Protein 2EJQ (pdb70)

B-factor: mean 57.29, std 14.71, range [32.33, 112.12]

Secondary structure (DSSP, 8-state):
-HHHHHHHHHHHHHHS-GGGGTT--EEEEESS--B-SSSTT-B--EEEE---S-BTTB--GGG--EEEEEHHHHHHH--TT--HHHHHHHHHHHHHHHHHHHHHTT-/-HHHHHHHHHHHHTTS-HHHHTT--EEEEESS--BPTTSSS-B--EEEE-----EEEEEHHHHHHH--TT--HHHHHHHHHHHHHHHHHHHHTT--HHHHHHHHHHHHHHHH---

Sequence (222 aa):
TYEAFVELVERLWEEVPEDFKRGLQGVHVFPEAKPEPGLEGVWRLGEYLDPGPPSAFGGFEDLGRHIALYYGSFLEVAGEGFDWEAEVWETMLHELRHHLESLAGRDTYEAFVELVERLWEEVPEDFKRGLQGVHVFPEAKPEPGLEGVWRLGEYLDPGGRHIALYYGSFLEVAGEGFDWEAEVWETMLHELRHHLESLAGRDDLVQEDLRRLDAFRRGGPS

Radius of gyration: 19.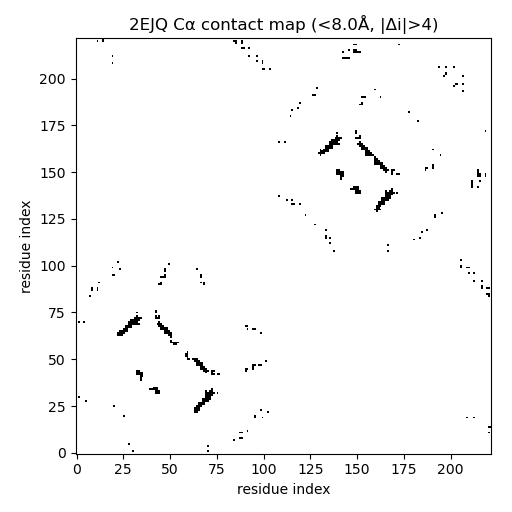08 Å; Cα contacts (8 Å, |Δi|>4): 289; chains: 2; bounding box: 39×47×49 Å

Solvent-accessible surface area: 12231 Å² total; per-residue (Å²): 118,58,121,57,7,40,123,24,2,102,122,0,29,135,60,2,29,131,77,1,20,115,42,17,132,16,32,78,30,77,70,107,36,62,65,50,94,61,129,134,72,79,76,66,34,7,32,29,58,71,21,30,112,102,52,103,201,36,53,82,78,157,121,9,11,29,0,0,0,24,24,9,0,0,88,103,66,30,50,190,73,41,80,84,63,45,61,0,8,74,14,0,0,71,12,0,59,60,0,7,49,26,15,29,68,138,144,115,64,117,56,5,37,89,18,0,95,114,15,15,130,136,4,64,119,124,115,6,113,53,5,133,13,22,78,22,61,71,95,34,63,81,2,79,69,35,173,75,17,69,16,10,8,10,24,56,94,82,110,7,145,34,0,0,0,18,23,10,0,0,89,102,44,28,50,191,75,33,78,83,99,52,46,0,91,54,4,0,76,21,4,14,74,8,12,70,56,30,106,84,63,54,87,86,132,24,9,62,25,10,14,43,4,27,9,20,39,33,40,26,30,133

Organism: Thermus thermophilus (strain ATCC 27634 / DSM 579 / HB8) (NCBI:txid300852)

Foldseek 3Di:
DLVVLVVLLVVLVVVDDPVLCVQAPEEAEEAAWAADPPDPPATQQKAKDDQDDADPVGGRCVVTIYIYGHNHNLVSPDDPPRDSNVVSNVSVVVRSVVVVVVVVVVD/DQVVLVVLLQVVVVVQPVVLQVQAAEEDEAQAWACQPPDPLWTQQWEAVDDCHNYIYGYNNNLVSQDDPPDDSNVVSNVSVVLRSVLVVVVVVPDDVVVSSVVSSVVRVVSSPDD

Nearest PDB structures (foldseek):
  2ejq-assembly1_A  TM=1.009E+00  e=6.200E-22  Thermus thermophilus
  2ejq-assembly2_B  TM=9.337E-01  e=2.522E-15  Thermus thermophilus
  3e11-assembly2_B  TM=5.962E-01  e=4.412E-05  Acidothermus cellulolyticus 11B
  2ejq-assembly2_B  TM=1.009E+00  e=2.131E-22  Thermus thermophilus
  2ejq-assembly1_A  TM=9.337E-01  e=3.081E-14  Thermus thermophilus

InterPro domains:
  IPR010428 Zincin-like metallopeptidase [PF06262] (25-118)
  IPR038555 Zincin-like metallopeptidase superfamily [G3DSA:3.30.2010.20] (1-130)

CATH classification: 3.30.2010.20

Structure (mmCIF, N/CA/C/O backbone):
data_2EJQ
#
_entry.id   2EJQ
#
_cell.length_a   46.509
_cell.length_b   63.281
_cell.length_c   98.047
_cell.angle_alpha   90.000
_cell.angle_beta   90.000
_cell.angle_gamma   90.000
#
_symmetry.space_group_name_H-M   'P 21 21 21'
#
loop_
_entity.id
_entity.type
_entity.pdbx_description
1 polymer 'Hypothetical protein TTHA0227'
2 non-polymer 'MAGNESIUM ION'
3 water water
#
loop_
_atom_site.group_PDB
_atom_site.id
_atom_site.type_symbol
_atom_site.label_atom_id
_atom_site.label_alt_id
_atom_site.label_comp_id
_atom_site.label_asym_id
_atom_site.label_entity_id
_atom_site.label_seq_id
_atom_site.pdbx_PDB_ins_code
_atom_site.Cartn_x
_atom_site.Cartn_y
_atom_site.Cartn_z
_atom_site.occupancy
_atom_site.B_iso_or_equiv
_atom_site.auth_seq_id
_atom_site.auth_comp_id
_atom_site.auth_asym_id
_atom_site.auth_atom_id
_atom_site.pdbx_PDB_model_num
ATOM 1 N N . THR A 1 2 ? 10.574 -22.519 -25.378 1.00 53.77 2 THR A N 1
ATOM 2 C CA . THR A 1 2 ? 11.163 -23.709 -24.697 1.00 53.73 2 THR A CA 1
ATOM 3 C C . THR A 1 2 ? 11.121 -23.448 -23.207 1.00 52.07 2 THR A C 1
ATOM 4 O O . THR A 1 2 ? 11.005 -22.301 -22.781 1.00 47.99 2 THR A O 1
ATOM 8 N N . TYR A 1 3 ? 11.223 -24.511 -22.420 1.00 46.57 3 TYR A N 1
ATOM 9 C CA . TYR A 1 3 ? 11.176 -24.390 -20.969 1.00 50.26 3 TYR A CA 1
ATOM 10 C C . TYR A 1 3 ? 12.352 -23.584 -20.427 1.00 53.46 3 TYR A C 1
ATOM 11 O O . TYR A 1 3 ? 12.207 -22.822 -19.462 1.00 47.36 3 TYR A O 1
ATOM 20 N N . GLU A 1 4 ? 13.511 -23.760 -21.061 1.00 52.66 4 GLU A N 1
ATOM 21 C CA . GLU A 1 4 ? 14.736 -23.073 -20.661 1.00 55.93 4 GLU A CA 1
ATOM 22 C C . GLU A 1 4 ? 14.543 -21.582 -20.829 1.00 54.92 4 GLU A C 1
ATOM 23 O O . GLU A 1 4 ? 14.901 -20.787 -19.961 1.00 54.63 4 GLU A O 1
ATOM 29 N N . ALA A 1 5 ? 13.970 -21.210 -21.965 1.00 51.96 5 ALA A N 1
ATOM 30 C CA . ALA A 1 5 ? 13.732 -19.809 -22.257 1.00 49.83 5 ALA A CA 1
ATOM 31 C C . ALA A 1 5 ? 12.702 -19.217 -21.297 1.00 48.14 5 ALA A C 1
ATOM 32 O O . ALA A 1 5 ? 12.786 -18.037 -20.943 1.00 46.72 5 ALA A O 1
ATOM 34 N N . PHE A 1 6 ? 11.735 -20.038 -20.890 1.00 42.62 6 PHE A N 1
ATOM 35 C CA . PHE A 1 6 ? 10.693 -19.607 -19.967 1.00 43.87 6 PHE A CA 1
ATOM 36 C C . PHE A 1 6 ? 11.322 -19.300 -18.605 1.00 44.02 6 PHE A C 1
ATOM 37 O O . PHE A 1 6 ? 11.049 -18.260 -18.010 1.00 40.51 6 PHE A O 1
ATOM 45 N N . VAL A 1 7 ? 12.163 -20.215 -18.126 1.00 43.55 7 VAL A N 1
ATOM 46 C CA . VAL A 1 7 ? 12.840 -20.054 -16.843 1.00 45.85 7 VAL A CA 1
ATOM 47 C C . VAL A 1 7 ? 13.642 -18.760 -16.844 1.00 51.34 7 VAL A C 1
ATOM 48 O O . VAL A 1 7 ? 13.601 -17.989 -15.886 1.00 50.66 7 VAL A O 1
ATOM 52 N N . GLU A 1 8 ? 14.356 -18.535 -17.941 1.00 50.44 8 GLU A N 1
ATOM 53 C CA . GLU A 1 8 ? 15.184 -17.352 -18.131 1.00 52.41 8 GLU A CA 1
ATOM 54 C C . GLU A 1 8 ? 14.353 -16.061 -18.134 1.00 53.24 8 GLU A C 1
ATOM 55 O O . GLU A 1 8 ? 14.800 -15.021 -17.661 1.00 47.13 8 GLU A O 1
ATOM 61 N N . LEU A 1 9 ? 13.146 -16.127 -18.685 1.00 48.41 9 LEU A N 1
ATOM 62 C CA . LEU A 1 9 ? 12.279 -14.957 -18.731 1.00 46.41 9 LEU A CA 1
ATOM 63 C C . LEU A 1 9 ? 11.788 -14.638 -17.321 1.00 47.80 9 LEU A C 1
ATOM 64 O O . LEU A 1 9 ? 11.743 -13.472 -16.913 1.00 43.12 9 LEU A O 1
ATOM 69 N N . VAL A 1 10 ? 11.420 -15.683 -16.586 1.00 41.71 10 VAL A N 1
ATOM 70 C CA . VAL A 1 10 ? 10.930 -15.538 -15.223 1.00 44.47 10 VAL A CA 1
ATOM 71 C C . VAL A 1 10 ? 11.973 -14.866 -14.327 1.00 46.46 10 VAL A C 1
ATOM 72 O O . VAL A 1 10 ? 11.663 -13.939 -13.583 1.00 45.40 10 VAL A O 1
ATOM 76 N N . GLU A 1 11 ? 13.210 -15.334 -14.412 1.00 43.89 11 GLU A N 1
ATOM 77 C CA . GLU A 1 11 ? 14.290 -14.787 -13.607 1.00 52.28 11 GLU A CA 1
ATOM 78 C C . GLU A 1 11 ? 14.601 -13.335 -13.975 1.00 51.90 11 GLU A C 1
ATOM 79 O O . GLU A 1 11 ? 14.909 -12.510 -13.102 1.00 53.70 11 GLU A O 1
ATOM 85 N N . ARG A 1 12 ? 14.531 -13.036 -15.273 1.00 48.98 12 ARG A N 1
ATOM 86 C CA . ARG A 1 12 ? 14.835 -11.701 -15.764 1.00 49.65 12 ARG A CA 1
ATOM 87 C C . ARG A 1 12 ? 13.771 -10.721 -15.248 1.00 53.02 12 ARG A C 1
ATOM 88 O O . ARG A 1 12 ? 14.103 -9.618 -14.808 1.00 50.02 12 ARG A O 1
ATOM 96 N N . LEU A 1 13 ? 12.503 -11.129 -15.285 1.00 48.61 13 LEU A N 1
ATOM 97 C CA . LEU A 1 13 ? 11.417 -10.288 -14.785 1.00 47.13 13 LEU A CA 1
ATOM 98 C C . LEU A 1 13 ? 11.464 -10.235 -13.251 1.00 48.47 13 LEU A C 1
ATOM 99 O O . LEU A 1 13 ? 11.247 -9.177 -12.649 1.00 47.93 13 LEU A O 1
ATOM 104 N N . TRP A 1 14 ? 11.771 -11.364 -12.621 1.00 41.23 14 TRP A N 1
ATOM 105 C CA . TRP A 1 14 ? 11.829 -11.412 -11.167 1.00 46.90 14 TRP A CA 1
ATOM 106 C C . TRP A 1 14 ? 12.861 -10.439 -10.614 1.00 51.91 14 TRP A C 1
ATOM 107 O O . TRP A 1 14 ? 12.629 -9.815 -9.572 1.00 47.38 14 TRP A O 1
ATOM 118 N N . GLU A 1 15 ? 13.993 -10.306 -11.306 1.00 50.50 15 GLU A N 1
ATOM 119 C CA . GLU A 1 15 ? 15.033 -9.384 -10.870 1.00 57.23 15 GLU A CA 1
ATOM 120 C C . GLU A 1 15 ? 14.612 -7.915 -10.967 1.00 55.80 15 GLU A C 1
ATOM 121 O O . GLU A 1 15 ? 15.180 -7.077 -10.278 1.00 62.57 15 GLU A O 1
ATOM 127 N N . GLU A 1 16 ? 13.632 -7.596 -11.811 1.00 54.91 16 GLU A N 1
ATOM 128 C CA . GLU A 1 16 ? 13.168 -6.209 -11.942 1.00 55.07 16 GLU A CA 1
ATOM 129 C C . GLU A 1 16 ? 12.381 -5.821 -10.705 1.00 50.62 16 GLU A C 1
ATOM 130 O O . GLU A 1 16 ? 12.253 -4.645 -10.380 1.00 49.44 16 GLU A O 1
ATOM 136 N N . VAL A 1 17 ? 11.844 -6.829 -10.029 1.00 49.58 17 VAL A N 1
ATOM 137 C CA . VAL A 1 17 ? 11.047 -6.624 -8.835 1.00 50.11 17 VAL A CA 1
ATOM 138 C C . VAL A 1 17 ? 11.874 -6.123 -7.646 1.00 55.11 17 VAL A C 1
ATOM 139 O O . VAL A 1 17 ? 12.835 -6.774 -7.228 1.00 51.04 17 VAL A O 1
ATOM 143 N N . PRO A 1 18 ? 11.510 -4.945 -7.096 1.00 56.22 18 PRO A N 1
ATOM 144 C CA . PRO A 1 18 ? 12.170 -4.309 -5.953 1.00 55.44 18 PRO A CA 1
ATOM 145 C C . PRO A 1 18 ? 12.455 -5.291 -4.828 1.00 54.51 18 PRO A C 1
ATOM 146 O O . PRO A 1 18 ? 11.562 -5.980 -4.347 1.00 55.61 18 PRO A O 1
ATOM 150 N N . GLU A 1 19 ? 13.710 -5.334 -4.404 1.00 56.85 19 GLU A N 1
ATOM 151 C CA . GLU A 1 19 ? 14.150 -6.234 -3.347 1.00 57.59 19 GLU A CA 1
ATOM 152 C C . GLU A 1 19 ? 13.294 -6.223 -2.065 1.00 56.02 19 GLU A C 1
ATOM 153 O O . GLU A 1 19 ? 12.977 -7.279 -1.520 1.00 52.38 19 GLU A O 1
ATOM 159 N N . ASP A 1 20 ? 12.899 -5.046 -1.588 1.00 57.28 20 ASP A N 1
ATOM 160 C CA . ASP A 1 20 ? 12.109 -4.982 -0.357 1.00 59.39 20 ASP A CA 1
ATOM 161 C C . ASP A 1 20 ? 10.751 -5.695 -0.404 1.00 57.81 20 ASP A C 1
ATOM 162 O O . ASP A 1 20 ? 10.197 -6.031 0.643 1.00 56.14 20 ASP A O 1
ATOM 167 N N . PHE A 1 21 ? 10.216 -5.927 -1.603 1.00 55.42 21 PHE A N 1
ATOM 168 C CA . PHE A 1 21 ? 8.939 -6.635 -1.748 1.00 50.52 21 PHE A CA 1
ATOM 169 C C . PHE A 1 21 ? 9.155 -8.126 -1.527 1.00 51.26 21 PHE A C 1
ATOM 170 O O . PHE A 1 21 ? 8.218 -8.855 -1.237 1.00 55.84 21 PHE A O 1
ATOM 178 N N . LYS A 1 22 ? 10.393 -8.580 -1.674 1.00 54.10 22 LYS A N 1
ATOM 179 C CA . LYS A 1 22 ? 10.704 -10.000 -1.535 1.00 53.63 22 LYS A CA 1
ATOM 180 C C . LYS A 1 22 ? 11.086 -10.438 -0.124 1.00 54.89 22 LYS A C 1
ATOM 181 O O . LYS A 1 22 ? 11.503 -11.592 0.080 1.00 52.81 22 LYS A O 1
ATOM 187 N N . ARG A 1 23 ? 10.930 -9.532 0.849 1.00 56.28 23 ARG A N 1
ATOM 188 C CA . ARG A 1 23 ? 11.297 -9.859 2.239 1.00 54.82 23 ARG A CA 1
ATOM 189 C C . ARG A 1 23 ? 10.427 -11.006 2.741 1.00 50.83 23 ARG A C 1
ATOM 190 O O . ARG A 1 23 ? 9.198 -10.989 2.625 1.00 53.37 23 ARG A O 1
ATOM 198 N N . GLY A 1 24 ? 11.079 -12.023 3.283 1.00 49.08 24 GLY A N 1
ATOM 199 C CA . GLY A 1 24 ? 10.337 -13.147 3.817 1.00 49.41 24 GLY A CA 1
ATOM 200 C C . GLY A 1 24 ? 10.058 -14.215 2.788 1.00 51.20 24 GLY A C 1
ATOM 201 O O . GLY A 1 24 ? 9.564 -15.293 3.124 1.00 46.75 24 GLY A O 1
ATOM 202 N N . LEU A 1 25 ? 10.372 -13.904 1.531 1.00 50.00 25 LEU A N 1
ATOM 203 C CA . LEU A 1 25 ? 10.159 -14.837 0.425 1.00 52.82 25 LEU A CA 1
ATOM 204 C C . LEU A 1 25 ? 11.495 -15.419 -0.054 1.00 54.78 25 LEU A C 1
ATOM 205 O O . LEU A 1 25 ? 12.441 -14.685 -0.373 1.00 55.39 25 LEU A O 1
ATOM 210 N N . GLN A 1 26 ? 11.569 -16.746 -0.073 1.00 53.43 26 GLN A N 1
ATOM 211 C CA . GLN A 1 26 ? 12.767 -17.445 -0.515 1.00 58.38 26 GLN A CA 1
ATOM 212 C C . GLN A 1 26 ? 12.979 -17.292 -2.024 1.00 59.06 26 GLN A C 1
ATOM 213 O O . GLN A 1 26 ? 14.101 -17.104 -2.485 1.00 60.32 26 GLN A O 1
ATOM 219 N N . GLY A 1 27 ? 11.903 -17.377 -2.796 1.00 57.41 27 GLY A N 1
ATOM 220 C CA . GLY A 1 27 ? 12.046 -17.231 -4.229 1.00 54.47 27 GLY A CA 1
ATOM 221 C C . GLY A 1 27 ? 10.951 -17.860 -5.064 1.00 53.34 27 GLY A C 1
ATOM 222 O O . GLY A 1 27 ? 9.961 -18.384 -4.548 1.00 55.90 27 GLY A O 1
ATOM 223 N N . VAL A 1 28 ? 11.165 -17.802 -6.375 1.00 45.75 28 VAL A N 1
ATOM 224 C CA . VAL A 1 28 ? 10.242 -18.325 -7.361 1.00 43.59 28 VAL A CA 1
ATOM 225 C C . VAL A 1 28 ? 10.683 -19.706 -7.871 1.00 44.49 28 VAL A C 1
ATOM 226 O O . VAL A 1 28 ? 11.839 -19.900 -8.258 1.00 41.86 28 VAL A O 1
ATOM 230 N N . HIS A 1 29 ? 9.760 -20.663 -7.853 1.00 41.77 29 HIS A N 1
ATOM 231 C CA . HIS A 1 29 ? 10.023 -22.014 -8.351 1.00 38.35 29 HIS A CA 1
ATOM 232 C C . HIS A 1 29 ? 9.317 -22.195 -9.703 1.00 40.88 29 HIS A C 1
ATOM 233 O O . HIS A 1 29 ? 8.151 -21.836 -9.852 1.00 42.50 29 HIS A O 1
ATOM 240 N N . VAL A 1 30 ? 10.008 -22.748 -10.689 1.00 39.91 30 VAL A N 1
ATOM 241 C CA . VAL A 1 30 ? 9.375 -22.966 -11.983 1.00 43.28 30 VAL A CA 1
ATOM 242 C C . VAL A 1 30 ? 9.298 -24.456 -12.276 1.00 46.03 30 VAL A C 1
ATOM 243 O O . VAL A 1 30 ? 10.305 -25.158 -12.228 1.00 48.60 30 VAL A O 1
ATOM 247 N N . PHE A 1 31 ? 8.097 -24.936 -12.566 1.00 46.50 31 PHE A N 1
ATOM 248 C CA . PHE A 1 31 ? 7.899 -26.346 -12.858 1.00 48.47 31 PHE A CA 1
ATOM 249 C C . PHE A 1 31 ? 7.435 -26.522 -14.293 1.00 55.18 31 PHE A C 1
ATOM 250 O O . PHE A 1 31 ? 6.710 -25.674 -14.830 1.00 55.01 31 PHE A O 1
ATOM 258 N N . PRO A 1 32 ? 7.851 -27.626 -14.938 1.00 52.76 32 PRO A N 1
ATOM 259 C CA . PRO A 1 32 ? 7.483 -27.922 -16.327 1.00 50.50 32 PRO A CA 1
ATOM 260 C C . PRO A 1 32 ? 6.034 -28.372 -16.473 1.00 49.85 32 PRO A C 1
ATOM 261 O O . PRO A 1 32 ? 5.419 -28.203 -17.529 1.00 51.53 32 PRO A O 1
ATOM 265 N N . GLU A 1 33 ? 5.489 -28.954 -15.413 1.00 47.20 33 GLU A N 1
ATOM 266 C CA . GLU A 1 33 ? 4.133 -29.473 -15.476 1.00 49.24 33 GLU A CA 1
ATOM 267 C C . GLU A 1 33 ? 3.038 -28.416 -15.478 1.00 51.16 33 GLU A C 1
ATOM 268 O O . GLU A 1 33 ? 3.262 -27.253 -15.117 1.00 42.59 33 GLU A O 1
ATOM 274 N N . ALA A 1 34 ? 1.848 -28.845 -15.899 1.00 46.66 34 ALA A N 1
ATOM 275 C CA . ALA A 1 34 ? 0.669 -27.989 -15.942 1.00 47.47 34 ALA A CA 1
ATOM 276 C C . ALA A 1 34 ? -0.129 -28.287 -14.684 1.00 50.99 34 ALA A C 1
ATOM 277 O O . ALA A 1 34 ? 0.054 -29.332 -14.067 1.00 46.27 34 ALA A O 1
ATOM 279 N N . LYS A 1 35 ? -1.012 -27.379 -14.295 1.00 47.54 35 LYS A N 1
ATOM 280 C CA . LYS A 1 35 ? -1.819 -27.630 -13.124 1.00 50.38 35 LYS A CA 1
ATOM 281 C C . LYS A 1 35 ? -3.232 -27.140 -13.341 1.00 55.18 35 LYS A C 1
ATOM 282 O O . LYS A 1 35 ? -3.495 -25.933 -13.355 1.00 54.31 35 LYS A O 1
ATOM 288 N N . PRO A 1 36 ? -4.167 -28.079 -13.542 1.00 60.86 36 PRO A N 1
ATOM 289 C CA . PRO A 1 36 ? -5.566 -27.679 -13.752 1.00 66.00 36 PRO A CA 1
ATOM 290 C C . PRO A 1 36 ? -6.103 -27.063 -12.468 1.00 70.24 36 PRO A C 1
ATOM 291 O O . PRO A 1 36 ? -5.564 -27.315 -11.394 1.00 72.34 36 PRO A O 1
ATOM 295 N N . GLU A 1 37 ? -7.132 -26.231 -12.565 1.00 76.02 37 GLU A N 1
ATOM 296 C CA . GLU A 1 37 ? -7.720 -25.672 -11.350 1.00 85.12 37 GLU A CA 1
ATOM 297 C C . GLU A 1 37 ? -8.694 -26.780 -10.973 1.00 91.49 37 GLU A C 1
ATOM 298 O O . GLU A 1 37 ? -9.628 -27.053 -11.723 1.00 92.43 37 GLU A O 1
ATOM 304 N N . PRO A 1 38 ? -8.484 -27.453 -9.818 1.00 98.13 38 PRO A N 1
ATOM 305 C CA . PRO A 1 38 ? -9.383 -28.543 -9.405 1.00 100.51 38 PRO A CA 1
ATOM 306 C C . PRO A 1 38 ? -10.906 -28.346 -9.488 1.00 101.98 38 PRO A C 1
ATOM 307 O O . PRO A 1 38 ? -11.428 -27.291 -9.129 1.00 101.40 38 PRO A O 1
ATOM 311 N N . GLY A 1 39 ? -11.600 -29.384 -9.964 1.00 102.54 39 GLY A N 1
ATOM 312 C CA . GLY A 1 39 ? -13.050 -29.338 -10.094 1.00 101.44 39 GLY A CA 1
ATOM 313 C C . GLY A 1 39 ? -13.620 -28.513 -11.249 1.00 100.89 39 GLY A C 1
ATOM 314 O O . GLY A 1 39 ? -14.513 -28.986 -11.953 1.00 101.73 39 GLY A O 1
ATOM 315 N N . LEU A 1 40 ? -13.116 -27.291 -11.440 1.00 99.81 40 LEU A N 1
ATOM 316 C CA . LEU A 1 40 ? -13.575 -26.350 -12.470 1.00 96.38 40 LEU A CA 1
ATOM 317 C C . LEU A 1 40 ? -12.783 -26.346 -13.808 1.00 95.37 40 LEU A C 1
ATOM 318 O O . LEU A 1 40 ? -12.216 -25.321 -14.197 1.00 95.96 40 LEU A O 1
ATOM 323 N N . GLU A 1 41 ? -12.844 -27.454 -14.553 1.00 92.57 41 GLU A N 1
ATOM 324 C CA . GLU A 1 41 ? -12.151 -27.633 -15.844 1.00 90.45 41 GLU A CA 1
ATOM 325 C C . GLU 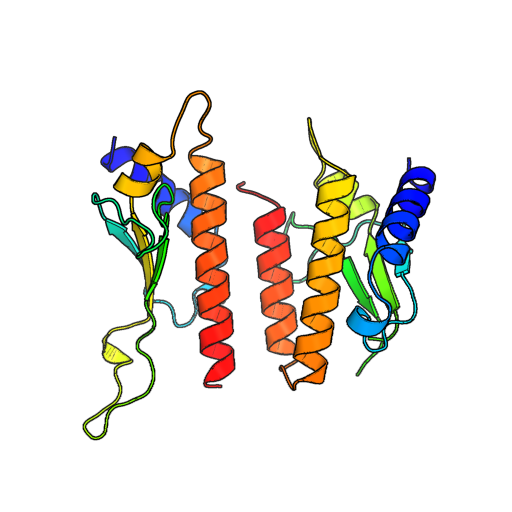A 1 41 ? -12.259 -26.725 -17.065 1.00 87.60 41 GLU A C 1
ATOM 326 O O . GLU A 1 41 ? -13.338 -26.233 -17.423 1.00 86.75 41 GLU A O 1
ATOM 332 N N . GLY A 1 42 ? -11.103 -26.604 -17.727 1.00 85.77 42 GLY A N 1
ATOM 333 C CA . GLY A 1 42 ? -10.943 -25.767 -18.903 1.00 80.61 42 GLY A CA 1
ATOM 334 C C . GLY A 1 42 ? -10.084 -24.595 -18.456 1.00 75.71 42 GLY A C 1
ATOM 335 O O . GLY A 1 42 ? -9.653 -23.755 -19.254 1.00 77.33 42 GLY A O 1
ATOM 336 N N . VAL A 1 43 ? -9.841 -24.552 -17.148 1.00 69.81 43 VAL A N 1
ATOM 337 C CA . VAL A 1 43 ? -9.058 -23.491 -16.522 1.00 66.24 43 VAL A CA 1
ATOM 338 C C . VAL A 1 43 ? -7.767 -24.026 -15.921 1.00 62.49 43 VAL A C 1
ATOM 339 O O . VAL A 1 43 ? -7.764 -25.023 -15.197 1.00 60.68 43 VAL A O 1
ATOM 343 N N . TRP A 1 44 ? -6.669 -23.351 -16.230 1.00 57.63 44 TRP A N 1
ATOM 344 C CA . TRP A 1 44 ? -5.367 -23.757 -15.733 1.00 55.91 44 TRP A CA 1
ATOM 345 C C . TRP A 1 44 ? -4.783 -22.727 -14.792 1.00 54.38 44 TRP A C 1
ATOM 346 O O . TRP A 1 44 ? -4.946 -21.527 -14.996 1.00 55.27 44 TRP A O 1
ATOM 357 N N . ARG A 1 45 ? -4.106 -23.207 -13.755 1.00 52.08 45 ARG A N 1
ATOM 358 C CA . ARG A 1 45 ? -3.462 -22.332 -12.790 1.00 49.29 45 ARG A CA 1
ATOM 359 C C . ARG A 1 45 ? -2.051 -22.020 -13.296 1.00 45.82 45 ARG A C 1
ATOM 360 O O . ARG A 1 45 ? -1.221 -22.920 -13.392 1.00 42.99 45 ARG A O 1
ATOM 368 N N . LEU A 1 46 ? -1.786 -20.757 -13.630 1.00 42.61 46 LEU A N 1
ATOM 369 C CA . LEU A 1 46 ? -0.456 -20.360 -14.110 1.00 47.42 46 LEU A CA 1
ATOM 370 C C . LEU A 1 46 ? 0.599 -20.320 -12.989 1.00 43.34 46 LEU A C 1
ATOM 371 O O . LEU A 1 46 ? 1.788 -20.527 -13.231 1.00 41.81 46 LEU A O 1
ATOM 376 N N . GLY A 1 47 ? 0.155 -20.041 -11.769 1.00 41.96 47 GLY A N 1
ATOM 377 C CA . GLY A 1 47 ? 1.065 -19.989 -10.638 1.00 46.04 47 GLY A CA 1
ATOM 378 C C . GLY A 1 47 ? 0.333 -19.961 -9.305 1.00 45.29 47 GLY A C 1
ATOM 379 O O . GLY A 1 47 ? -0.896 -19.963 -9.257 1.00 46.14 47 GLY A O 1
ATOM 380 N N . GLU A 1 48 ? 1.085 -19.957 -8.212 1.00 42.98 48 GLU A N 1
ATOM 381 C CA . GLU A 1 48 ? 0.476 -19.898 -6.896 1.00 47.33 48 GLU A CA 1
ATOM 382 C C . GLU A 1 48 ? 1.502 -19.597 -5.821 1.00 46.01 48 GLU A C 1
ATOM 383 O O . GLU A 1 48 ? 2.712 -19.721 -6.028 1.00 47.87 48 GLU A O 1
ATOM 389 N N . TYR A 1 49 ? 1.001 -19.185 -4.667 1.00 46.02 49 TYR A N 1
ATOM 390 C CA . TYR A 1 49 ? 1.850 -18.866 -3.541 1.00 44.43 49 TYR A CA 1
ATOM 391 C C . TYR A 1 49 ? 1.879 -20.084 -2.633 1.00 45.11 49 TYR A C 1
ATOM 392 O O . TYR A 1 49 ? 0.836 -20.645 -2.298 1.00 46.25 49 TYR A O 1
ATOM 401 N N . LEU A 1 50 ? 3.076 -20.508 -2.248 1.00 47.52 50 LEU A N 1
ATOM 402 C CA . LEU A 1 50 ? 3.217 -21.663 -1.369 1.00 47.99 50 LEU A CA 1
ATOM 403 C C . LEU A 1 50 ? 3.377 -21.137 0.069 1.00 46.92 50 LEU A C 1
ATOM 404 O O . LEU A 1 50 ? 4.430 -20.623 0.459 1.00 41.73 50 LEU A O 1
ATOM 409 N N . ASP A 1 51 ? 2.308 -21.257 0.846 1.00 49.78 51 ASP A N 1
ATOM 410 C CA . ASP A 1 51 ? 2.291 -20.747 2.212 1.00 50.94 51 ASP A CA 1
ATOM 411 C C . ASP A 1 51 ? 2.486 -21.828 3.279 1.00 50.51 51 ASP A C 1
ATOM 412 O O . ASP A 1 51 ? 1.690 -22.768 3.376 1.00 49.71 51 ASP A O 1
ATOM 417 N N . PRO A 1 52 ? 3.547 -21.699 4.100 1.00 47.57 52 PRO A N 1
ATOM 418 C CA . PRO A 1 52 ? 3.836 -22.666 5.165 1.00 52.10 52 PRO A CA 1
ATOM 419 C C . PRO A 1 52 ? 2.573 -22.923 5.995 1.00 54.01 52 PRO A C 1
ATOM 420 O O . PRO A 1 52 ? 2.277 -24.056 6.370 1.00 54.15 52 PRO A O 1
ATOM 424 N N . GLY A 1 53 ? 1.829 -21.859 6.275 1.00 52.35 53 GLY A N 1
ATOM 425 C CA . GLY A 1 53 ? 0.605 -22.004 7.034 1.00 55.97 53 GLY A CA 1
ATOM 426 C C . GLY A 1 53 ? 0.776 -21.980 8.540 1.00 61.76 53 GLY A C 1
ATOM 427 O O . GLY A 1 53 ? 1.863 -21.695 9.049 1.00 58.73 53 GLY A O 1
ATOM 428 N N . PRO A 1 54 ? -0.296 -22.280 9.285 1.00 62.74 54 PRO A N 1
ATOM 429 C CA . PRO A 1 54 ? -0.244 -22.285 10.749 1.00 65.12 54 PRO A CA 1
ATOM 430 C C . PRO A 1 54 ? 0.636 -23.416 11.292 1.00 64.76 54 PRO A C 1
ATOM 431 O O . PRO A 1 54 ? 0.790 -24.462 10.655 1.00 66.43 54 PRO A O 1
ATOM 435 N N . PRO A 1 55 ? 1.236 -23.210 12.477 1.00 65.46 55 PRO A N 1
ATOM 436 C CA . PRO A 1 55 ? 2.108 -24.220 13.091 1.00 68.52 55 PRO A CA 1
ATOM 437 C C . PRO A 1 55 ? 1.337 -25.469 13.481 1.00 69.64 55 PRO A C 1
ATOM 438 O O . PRO A 1 55 ? 0.121 -25.426 13.622 1.00 71.19 55 PRO A O 1
ATOM 442 N N . SER A 1 56 ? 2.034 -26.588 13.644 1.00 70.98 56 SER A N 1
ATOM 443 C CA . SER A 1 56 ? 1.362 -27.808 14.072 1.00 67.47 56 SER A CA 1
ATOM 444 C C . SER A 1 56 ? 1.623 -27.851 15.581 1.00 68.15 56 SER A C 1
ATOM 445 O O . SER A 1 56 ? 2.227 -26.914 16.125 1.00 64.66 56 SER A O 1
ATOM 448 N N . ALA A 1 57 ? 1.160 -28.907 16.255 1.00 70.91 57 ALA A N 1
ATOM 449 C CA . ALA A 1 57 ? 1.383 -29.058 17.699 1.00 72.69 57 ALA A CA 1
ATOM 450 C C . ALA A 1 57 ? 2.858 -29.336 17.947 1.00 75.47 57 ALA A C 1
ATOM 451 O O . ALA A 1 57 ? 3.397 -29.012 19.005 1.00 74.21 57 ALA A O 1
ATOM 453 N N . PHE A 1 58 ? 3.489 -29.937 16.941 1.00 72.26 58 PHE A N 1
ATOM 454 C CA . PHE A 1 58 ? 4.888 -30.325 17.008 1.00 69.03 58 PHE A CA 1
ATOM 455 C C . PHE A 1 58 ? 5.875 -29.331 16.394 1.00 65.97 58 PHE A C 1
ATOM 456 O O . PHE A 1 58 ? 7.076 -29.587 16.360 1.00 68.46 58 PHE A O 1
ATOM 464 N N . GLY A 1 59 ? 5.373 -28.199 15.911 1.00 61.48 59 GLY A N 1
ATOM 465 C CA . GLY A 1 59 ? 6.261 -27.208 15.329 1.00 59.75 59 GLY A CA 1
ATOM 466 C C . GLY A 1 59 ? 5.684 -26.460 14.142 1.00 59.29 59 GLY A C 1
ATOM 467 O O . GLY A 1 59 ? 4.745 -26.932 13.503 1.00 56.60 59 GLY A O 1
ATOM 468 N N . GLY A 1 60 ? 6.249 -25.288 13.856 1.00 60.15 60 GLY A N 1
ATOM 469 C CA . GLY A 1 60 ? 5.791 -24.485 12.731 1.00 61.90 60 GLY A CA 1
ATOM 470 C C . GLY A 1 60 ? 6.474 -24.934 11.451 1.00 60.63 60 GLY A C 1
ATOM 471 O O . GLY A 1 60 ? 7.409 -25.735 11.509 1.00 59.36 60 GLY A O 1
ATOM 472 N N . PHE A 1 61 ? 6.032 -24.418 10.304 1.00 55.98 61 PHE A N 1
ATOM 473 C CA . PHE A 1 61 ? 6.610 -24.809 9.021 1.00 51.68 61 PHE A CA 1
ATOM 474 C C . PHE A 1 61 ? 7.405 -23.722 8.314 1.00 52.48 61 PHE A C 1
ATOM 475 O O . PHE A 1 61 ? 7.689 -23.848 7.123 1.00 53.28 61 PHE A O 1
ATOM 483 N N . GLU A 1 62 ? 7.774 -22.659 9.016 1.00 54.74 62 GLU A N 1
ATOM 484 C CA . GLU A 1 62 ? 8.515 -21.589 8.352 1.00 56.17 62 GLU A CA 1
ATOM 485 C C . GLU A 1 62 ? 9.843 -22.030 7.728 1.00 57.22 62 GLU A C 1
ATOM 486 O O . GLU A 1 62 ? 10.311 -21.410 6.779 1.00 62.21 62 GLU A O 1
ATOM 492 N N . ASP A 1 63 ? 10.440 -23.096 8.255 1.00 54.87 63 ASP A N 1
ATOM 493 C CA . ASP A 1 63 ? 11.703 -23.612 7.729 1.00 59.47 63 ASP A CA 1
ATOM 494 C C . ASP A 1 63 ? 11.539 -24.077 6.273 1.00 56.01 63 ASP A C 1
ATOM 495 O O . ASP A 1 63 ? 12.529 -24.241 5.542 1.00 54.83 63 ASP A O 1
ATOM 500 N N . LEU A 1 64 ? 10.289 -24.293 5.860 1.00 49.75 64 LEU A N 1
ATOM 501 C CA . LEU A 1 64 ? 9.985 -24.695 4.482 1.00 50.86 64 LEU A CA 1
ATOM 502 C C . LEU A 1 64 ? 10.143 -23.482 3.574 1.00 48.00 64 LEU A C 1
ATOM 503 O O . LEU A 1 64 ? 10.408 -23.618 2.381 1.00 50.57 64 LEU A O 1
ATOM 508 N N . GLY A 1 65 ? 9.988 -22.296 4.154 1.00 46.24 65 GLY A N 1
ATOM 509 C CA . GLY A 1 65 ? 10.119 -21.074 3.385 1.00 52.64 65 GLY A CA 1
ATOM 510 C C . GLY A 1 65 ? 8.841 -20.725 2.650 1.00 55.12 65 GLY A C 1
ATOM 511 O O . GLY A 1 65 ? 7.878 -21.492 2.644 1.00 50.85 65 GLY A O 1
ATOM 512 N N . ARG A 1 66 ? 8.831 -19.546 2.041 1.00 54.72 66 ARG A N 1
ATOM 513 C CA . ARG A 1 66 ? 7.682 -19.085 1.283 1.00 51.48 66 ARG A CA 1
ATOM 514 C C . ARG A 1 66 ? 8.113 -18.981 -0.168 1.00 51.37 66 ARG A C 1
ATOM 515 O O . ARG A 1 66 ? 9.176 -18.431 -0.481 1.00 50.14 66 ARG A O 1
ATOM 523 N N . HIS A 1 67 ? 7.285 -19.521 -1.053 1.00 52.64 67 HIS A N 1
ATOM 524 C CA . HIS A 1 67 ? 7.608 -19.548 -2.470 1.00 52.42 67 HIS A CA 1
ATOM 525 C C . HIS A 1 67 ? 6.458 -19.196 -3.392 1.00 49.14 67 HIS A C 1
ATOM 526 O O . HIS A 1 67 ? 5.286 -19.339 -3.044 1.00 48.78 67 HIS A O 1
ATOM 533 N N . ILE A 1 68 ? 6.829 -18.749 -4.586 1.00 48.29 68 ILE A N 1
ATOM 534 C CA . ILE A 1 68 ? 5.875 -18.480 -5.644 1.00 47.26 68 ILE A CA 1
ATOM 535 C C . ILE A 1 68 ? 6.191 -19.618 -6.636 1.00 42.10 68 ILE A C 1
ATOM 536 O O . ILE A 1 68 ? 7.356 -19.852 -6.966 1.00 44.61 68 ILE A O 1
ATOM 541 N N . ALA A 1 69 ? 5.182 -20.354 -7.074 1.00 40.51 69 ALA A N 1
ATOM 542 C CA . ALA A 1 69 ? 5.415 -21.421 -8.038 1.00 33.18 69 ALA A CA 1
ATOM 543 C C . ALA A 1 69 ? 4.784 -21.033 -9.368 1.00 41.06 69 ALA A C 1
ATOM 544 O O . ALA A 1 69 ? 3.702 -20.448 -9.394 1.00 39.99 69 ALA A O 1
ATOM 546 N N . LEU A 1 70 ? 5.476 -21.342 -10.463 1.00 40.16 70 LEU A N 1
ATOM 547 C CA . LEU A 1 70 ? 4.967 -21.074 -11.801 1.00 41.86 70 LEU A CA 1
ATOM 548 C C . LEU A 1 70 ? 4.875 -22.425 -12.516 1.00 44.86 70 LEU A C 1
ATOM 549 O O . LEU A 1 70 ? 5.758 -23.274 -12.371 1.00 43.83 70 LEU A O 1
ATOM 554 N N . TYR A 1 71 ? 3.798 -22.633 -13.269 1.00 39.26 71 TYR A N 1
ATOM 555 C CA . TYR A 1 71 ? 3.603 -23.888 -13.980 1.00 40.96 71 TYR A CA 1
ATOM 556 C C . TYR A 1 71 ? 3.710 -23.646 -15.483 1.00 41.27 71 TYR A C 1
ATOM 557 O O . TYR A 1 71 ? 2.773 -23.154 -16.108 1.00 39.06 71 TYR A O 1
ATOM 566 N N . TYR A 1 72 ? 4.860 -23.991 -16.054 1.00 39.59 72 TYR A N 1
ATOM 567 C CA . TYR A 1 72 ? 5.082 -23.807 -17.480 1.00 43.58 72 TYR A CA 1
ATOM 568 C C . TYR A 1 72 ? 4.030 -24.523 -18.325 1.00 42.17 72 TYR A C 1
ATOM 569 O O . TYR A 1 72 ? 3.562 -23.983 -19.325 1.00 36.61 72 TYR A O 1
ATOM 578 N N . GLY A 1 73 ? 3.645 -25.726 -17.914 1.00 41.75 73 GLY A N 1
ATOM 579 C CA . GLY A 1 73 ? 2.644 -26.469 -18.663 1.00 43.30 73 GLY A CA 1
ATOM 580 C C . GLY A 1 73 ? 1.299 -25.764 -18.740 1.00 47.30 73 GLY A C 1
ATOM 581 O O . GLY A 1 73 ? 0.589 -25.868 -19.744 1.00 45.39 73 GLY A O 1
ATOM 582 N N . SER A 1 74 ? 0.927 -25.056 -17.674 1.00 45.84 74 SER A N 1
ATOM 583 C CA . SER A 1 74 ? -0.338 -24.335 -17.668 1.00 45.19 74 SER A CA 1
ATOM 584 C C . SER A 1 74 ? -0.294 -23.196 -18.676 1.00 43.77 74 SER A C 1
ATOM 585 O O . SER A 1 74 ? -1.292 -22.919 -19.331 1.00 41.59 74 SER A O 1
ATOM 588 N N . PHE A 1 75 ? 0.860 -22.535 -18.787 1.00 41.87 75 PHE A N 1
ATOM 589 C CA . PHE A 1 75 ? 1.038 -21.440 -19.740 1.00 43.47 75 PHE A CA 1
ATOM 590 C C . PHE A 1 75 ? 0.868 -21.955 -21.177 1.00 44.36 75 PHE A C 1
ATOM 591 O O . PHE A 1 75 ? 0.237 -21.304 -22.013 1.00 39.20 75 PHE A O 1
ATOM 599 N N . LEU A 1 76 ? 1.458 -23.115 -21.460 1.00 44.58 76 LEU A N 1
ATOM 600 C CA . LEU A 1 76 ? 1.373 -23.718 -22.783 1.00 41.29 76 LEU A CA 1
ATOM 601 C C . LEU A 1 76 ? -0.071 -24.036 -23.133 1.00 45.34 76 LEU A C 1
ATOM 602 O O . LEU A 1 76 ? -0.531 -23.716 -24.227 1.00 46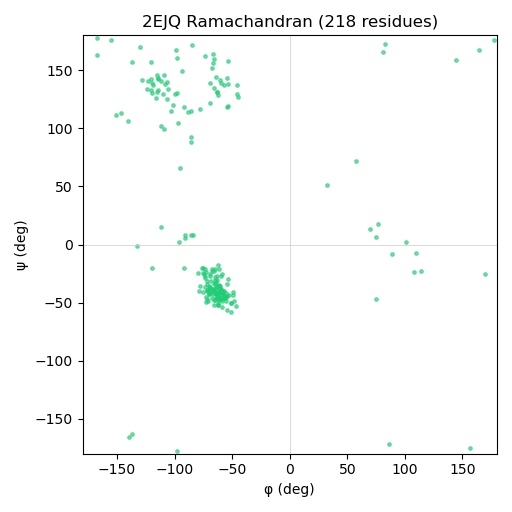.53 76 LEU A O 1
ATOM 607 N N . GLU A 1 77 ? -0.786 -24.651 -22.195 1.00 40.84 77 GLU A N 1
ATOM 608 C CA . GLU A 1 77 ? -2.180 -25.005 -22.422 1.00 45.82 77 GLU A CA 1
ATOM 609 C C . GLU A 1 77 ? -3.015 -23.788 -22.814 1.00 45.68 77 GLU A C 1
ATOM 610 O O . GLU A 1 77 ? -3.803 -23.847 -23.754 1.00 46.40 77 GLU A O 1
ATOM 616 N N . VAL A 1 78 ? -2.837 -22.685 -22.094 1.00 46.02 78 VAL A N 1
ATOM 617 C CA . VAL A 1 78 ? -3.595 -21.473 -22.367 1.00 42.62 78 VAL A CA 1
ATOM 618 C C . VAL A 1 78 ? -3.059 -20.659 -23.532 1.00 45.27 78 VAL A C 1
ATOM 619 O O . VAL A 1 78 ? -3.800 -19.901 -24.154 1.00 52.27 78 VAL A O 1
ATOM 623 N N . ALA A 1 79 ? -1.778 -20.816 -23.837 1.00 41.35 79 ALA A N 1
ATOM 624 C CA . ALA A 1 79 ? -1.171 -20.035 -24.904 1.00 45.89 79 ALA A CA 1
ATOM 625 C C . ALA A 1 79 ? -1.708 -20.341 -26.286 1.00 50.73 79 ALA A C 1
ATOM 626 O O . ALA A 1 79 ? -1.864 -21.502 -26.673 1.00 49.05 79 ALA A O 1
ATOM 628 N N . GLY A 1 80 ? -1.982 -19.272 -27.022 1.00 48.49 80 GLY A N 1
ATOM 629 C CA . GLY A 1 80 ? -2.481 -19.379 -28.378 1.00 46.66 80 GLY A CA 1
ATOM 630 C C . GLY A 1 80 ? -1.746 -18.362 -29.222 1.00 47.55 80 GLY A C 1
ATOM 631 O O . GLY A 1 80 ? -0.701 -17.845 -28.821 1.00 43.98 80 GLY A O 1
ATOM 632 N N . GLU A 1 81 ? -2.279 -18.057 -30.394 1.00 48.08 81 GLU A N 1
ATOM 633 C CA . GLU A 1 81 ? -1.614 -17.083 -31.243 1.00 49.07 81 GLU A CA 1
ATOM 634 C C . GLU A 1 81 ? -1.489 -15.728 -30.537 1.00 45.87 81 GLU A C 1
ATOM 635 O O . GLU A 1 81 ? -2.416 -15.283 -29.844 1.00 45.30 81 GLU A O 1
ATOM 641 N N . GLY A 1 82 ? -0.326 -15.100 -30.711 1.00 41.50 82 GLY A N 1
ATOM 642 C CA . GLY A 1 82 ? -0.059 -13.807 -30.096 1.00 48.51 82 GLY A CA 1
ATOM 643 C C . GLY A 1 82 ? 0.113 -13.794 -28.585 1.00 48.35 82 GLY A C 1
ATOM 644 O O . GLY A 1 82 ? 0.114 -12.729 -27.978 1.00 46.64 82 GLY A O 1
ATOM 645 N N . PHE A 1 83 ? 0.272 -14.970 -27.978 1.00 48.03 83 PHE A N 1
ATOM 646 C CA . PHE A 1 83 ? 0.430 -15.073 -2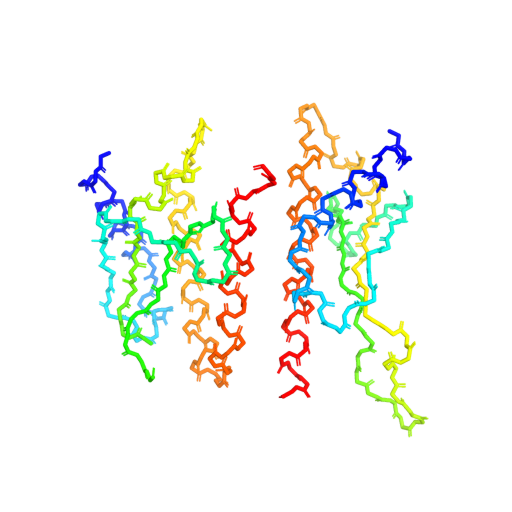6.520 1.00 47.40 83 PHE A CA 1
ATOM 647 C C . PHE A 1 83 ? 1.568 -14.183 -26.021 1.00 43.10 83 PHE A C 1
ATOM 648 O O . PHE A 1 83 ? 2.708 -14.357 -26.430 1.00 41.28 83 PHE A O 1
ATOM 656 N N . ASP A 1 84 ? 1.261 -13.224 -25.151 1.00 45.86 84 ASP A N 1
ATOM 657 C CA . ASP A 1 84 ? 2.300 -12.331 -24.635 1.00 43.71 84 ASP A CA 1
ATOM 658 C C . ASP A 1 84 ? 2.970 -12.981 -23.430 1.00 45.17 84 ASP A C 1
ATOM 659 O O . ASP A 1 84 ? 2.507 -12.825 -22.296 1.00 43.36 84 ASP A O 1
ATOM 664 N N . TRP A 1 85 ? 4.058 -13.705 -23.675 1.00 46.61 85 TRP A N 1
ATOM 665 C CA . TRP A 1 85 ? 4.767 -14.402 -22.607 1.00 46.45 85 TRP A CA 1
ATOM 666 C C . TRP A 1 85 ? 5.196 -13.489 -21.472 1.00 48.51 85 TRP A C 1
ATOM 667 O O . TRP A 1 85 ? 4.980 -13.801 -20.298 1.00 46.68 85 TRP A O 1
ATOM 678 N N . GLU A 1 86 ? 5.810 -12.367 -21.830 1.00 45.58 86 GLU A N 1
ATOM 679 C CA . GLU A 1 86 ? 6.290 -11.414 -20.849 1.00 48.13 86 GLU A CA 1
ATOM 680 C C . GLU A 1 86 ? 5.154 -10.826 -20.020 1.00 49.82 86 GLU A C 1
ATOM 681 O O . GLU A 1 86 ? 5.251 -10.733 -18.793 1.00 45.93 86 GLU A O 1
ATOM 687 N N . ALA A 1 87 ? 4.074 -10.441 -20.687 1.00 46.12 87 ALA A N 1
ATOM 688 C CA . ALA A 1 87 ? 2.940 -9.856 -19.991 1.00 41.49 87 ALA A CA 1
ATOM 689 C C . ALA A 1 87 ? 2.298 -10.864 -19.047 1.00 46.10 87 ALA A C 1
ATOM 690 O O . ALA A 1 87 ? 1.924 -10.513 -17.931 1.00 44.09 87 ALA A O 1
ATOM 692 N N . GLU A 1 88 ? 2.176 -12.113 -19.492 1.00 42.17 88 GLU A N 1
ATOM 693 C CA . GLU A 1 88 ? 1.566 -13.161 -18.677 1.00 43.48 88 GLU A CA 1
ATOM 694 C C . GLU A 1 88 ? 2.412 -13.568 -17.451 1.00 43.06 88 GLU A C 1
ATOM 695 O O . GLU A 1 88 ? 1.874 -13.773 -16.371 1.00 43.72 88 GLU A O 1
ATOM 701 N N . VAL A 1 89 ? 3.724 -13.684 -17.618 1.00 36.74 89 VAL A N 1
ATOM 702 C CA . VAL A 1 89 ? 4.602 -14.037 -16.509 1.00 42.79 89 VAL A CA 1
ATOM 703 C C . VAL A 1 89 ? 4.624 -12.884 -15.485 1.00 47.98 89 VAL A C 1
ATOM 704 O O . VAL A 1 89 ? 4.522 -13.094 -14.270 1.00 40.38 89 VAL A O 1
ATOM 708 N N . TRP A 1 90 ? 4.764 -11.667 -15.995 1.00 43.27 90 TRP A N 1
ATOM 709 C CA . TRP A 1 90 ? 4.791 -10.478 -15.161 1.00 41.87 90 TRP A CA 1
ATOM 710 C C . TRP A 1 90 ? 3.601 -10.472 -14.212 1.00 42.70 90 TRP A C 1
ATOM 711 O O . TRP A 1 90 ? 3.751 -10.435 -12.991 1.00 45.93 90 TRP A O 1
ATOM 722 N N . GLU A 1 91 ? 2.417 -10.530 -14.796 1.00 40.39 91 GLU A N 1
ATOM 723 C CA . GLU A 1 91 ? 1.160 -10.524 -14.065 1.00 43.24 91 GLU A CA 1
ATOM 724 C C . GLU A 1 91 ? 1.034 -11.660 -13.041 1.00 42.93 91 GLU A C 1
ATOM 725 O O . GLU A 1 91 ? 0.643 -11.441 -11.897 1.00 39.39 91 GLU A O 1
ATOM 731 N N . THR A 1 92 ? 1.377 -12.875 -13.450 1.00 42.91 92 THR A N 1
ATOM 732 C CA . THR A 1 92 ? 1.282 -14.034 -12.556 1.00 41.44 92 THR A CA 1
ATOM 733 C C . THR A 1 92 ? 2.227 -13.917 -11.350 1.00 43.04 92 THR A C 1
ATOM 734 O O . THR A 1 92 ? 1.842 -14.154 -10.212 1.00 38.90 92 THR A O 1
ATOM 738 N N . MET A 1 93 ? 3.467 -13.530 -11.597 1.00 42.43 93 MET A N 1
ATOM 739 C CA . MET A 1 93 ? 4.413 -13.373 -10.510 1.00 46.89 93 MET A CA 1
ATOM 740 C C . MET A 1 93 ? 4.018 -12.322 -9.498 1.00 46.92 93 MET A C 1
ATOM 741 O O . MET A 1 93 ? 4.000 -12.570 -8.300 1.00 46.18 93 MET A O 1
ATOM 746 N N . LEU A 1 94 ? 3.717 -11.136 -10.001 1.00 43.91 94 LEU A N 1
ATOM 747 C CA . LEU A 1 94 ? 3.351 -10.026 -9.145 1.00 47.26 94 LEU A CA 1
ATOM 748 C C . LEU A 1 94 ? 2.050 -10.265 -8.402 1.00 46.18 94 LEU A C 1
ATOM 749 O O . LEU A 1 94 ? 1.852 -9.736 -7.316 1.00 46.18 94 LEU A O 1
ATOM 754 N N . HIS A 1 95 ? 1.162 -11.066 -8.981 1.00 46.00 95 HIS A N 1
ATOM 755 C CA . HIS A 1 95 ? -0.097 -11.376 -8.324 1.00 46.27 95 HIS A CA 1
ATOM 756 C C . HIS A 1 95 ? 0.191 -12.280 -7.120 1.00 47.96 95 HIS A C 1
ATOM 757 O O . HIS A 1 95 ? -0.375 -12.090 -6.042 1.00 42.47 95 HIS A O 1
ATOM 764 N N . GLU A 1 96 ? 1.075 -13.260 -7.296 1.00 42.02 96 GLU A N 1
ATOM 765 C CA . GLU A 1 96 ? 1.411 -14.139 -6.179 1.00 44.07 96 GLU A CA 1
ATOM 766 C C . GLU A 1 96 ? 2.255 -13.381 -5.160 1.00 39.18 96 GLU A C 1
ATOM 767 O O . GLU A 1 96 ? 2.183 -13.648 -3.967 1.00 34.01 96 GLU A O 1
ATOM 773 N N . LEU A 1 97 ? 3.056 -12.429 -5.626 1.00 40.60 97 LEU A N 1
ATOM 774 C CA . LEU A 1 97 ? 3.865 -11.649 -4.705 1.00 39.31 97 LEU A CA 1
ATOM 775 C C . LEU A 1 97 ? 2.898 -10.863 -3.812 1.00 45.22 97 LEU A C 1
ATOM 776 O O . LEU A 1 97 ? 3.172 -10.610 -2.641 1.00 44.41 97 LEU A O 1
ATOM 781 N N . ARG A 1 98 ? 1.748 -10.491 -4.369 1.00 47.91 98 ARG A N 1
ATOM 782 C CA . ARG A 1 98 ? 0.746 -9.766 -3.595 1.00 47.97 98 ARG A CA 1
ATOM 783 C C . ARG A 1 98 ? 0.237 -10.669 -2.473 1.00 45.89 98 ARG A C 1
ATOM 784 O O . ARG A 1 98 ? 0.020 -10.213 -1.359 1.00 37.95 98 ARG A O 1
ATOM 792 N N . HIS A 1 99 ? 0.050 -11.954 -2.772 1.00 40.29 99 HIS A N 1
ATOM 793 C CA . HIS A 1 99 ? -0.402 -12.897 -1.758 1.00 43.16 99 HIS A CA 1
ATOM 794 C C . HIS A 1 99 ? 0.628 -13.062 -0.648 1.00 44.98 99 HIS A C 1
ATOM 795 O O . HIS A 1 99 ? 0.273 -13.289 0.502 1.00 40.11 99 HIS A O 1
ATOM 802 N N . HIS A 1 100 ? 1.903 -12.955 -1.009 1.00 43.38 100 HIS A N 1
ATOM 803 C CA . HIS A 1 100 ? 2.992 -13.082 -0.051 1.00 46.72 100 HIS A CA 1
ATOM 804 C C . HIS A 1 100 ? 2.919 -11.935 0.943 1.00 48.76 100 HIS A C 1
ATOM 805 O O . HIS A 1 100 ? 3.012 -12.147 2.151 1.00 45.85 100 HIS A O 1
ATOM 812 N N . LEU A 1 101 ? 2.752 -10.720 0.423 1.00 44.97 101 LEU A N 1
ATOM 813 C CA . LEU A 1 101 ? 2.680 -9.549 1.276 1.00 47.41 101 LEU A CA 1
ATOM 814 C C . LEU A 1 101 ? 1.475 -9.643 2.199 1.00 45.49 101 LEU A C 1
ATOM 815 O O . LEU A 1 101 ? 1.571 -9.320 3.374 1.00 47.57 101 LEU A O 1
ATOM 820 N N . GLU A 1 102 ? 0.344 -10.099 1.674 1.00 42.54 102 GLU A N 1
ATOM 821 C CA . GLU A 1 102 ? -0.859 -10.217 2.487 1.00 46.31 102 GLU A CA 1
ATOM 822 C C . GLU A 1 102 ? -0.721 -11.310 3.537 1.00 47.20 102 GLU A C 1
ATOM 823 O O . GLU A 1 102 ? -1.288 -11.206 4.616 1.00 48.09 102 GLU A O 1
ATOM 829 N N . SER A 1 103 ? 0.043 -12.348 3.220 1.00 47.01 103 SER A N 1
ATOM 830 C CA . SER A 1 103 ? 0.267 -13.446 4.154 1.00 50.98 103 SER A CA 1
ATOM 831 C C . SER A 1 103 ? 1.185 -13.011 5.306 1.00 53.58 103 SER A C 1
ATOM 832 O O . SER A 1 103 ? 1.029 -13.469 6.434 1.00 54.56 103 SER A O 1
ATOM 835 N N . LEU A 1 104 ? 2.147 -12.135 5.022 1.00 54.79 104 LEU A N 1
ATOM 836 C CA . LEU A 1 104 ? 3.058 -11.655 6.055 1.00 55.91 104 LEU A CA 1
ATOM 837 C C . LEU A 1 104 ? 2.344 -10.699 6.992 1.00 59.33 104 LEU A C 1
ATOM 838 O O . LEU A 1 104 ? 2.490 -10.787 8.208 1.00 61.20 104 LEU A O 1
ATOM 843 N N . ALA A 1 105 ? 1.583 -9.775 6.416 1.00 64.21 105 ALA A N 1
ATOM 844 C CA . ALA A 1 105 ? 0.836 -8.800 7.201 1.00 71.72 105 ALA A CA 1
ATOM 845 C C . ALA A 1 105 ? -0.134 -9.521 8.132 1.00 75.90 105 ALA A C 1
ATOM 846 O O . ALA A 1 105 ? -0.486 -9.008 9.195 1.00 78.80 105 ALA A O 1
ATOM 848 N N . GLY A 1 106 ? -0.549 -10.719 7.730 1.00 79.45 106 GLY A N 1
ATOM 849 C CA . GLY A 1 106 ? -1.480 -11.495 8.528 1.00 83.99 106 GLY A CA 1
ATOM 850 C C . GLY A 1 106 ? -0.895 -12.348 9.648 1.00 86.61 106 GLY A C 1
ATOM 851 O O . GLY A 1 106 ? -1.615 -13.145 10.244 1.00 87.86 106 GLY A O 1
ATOM 852 N N . ARG A 1 107 ? 0.399 -12.195 9.928 1.00 88.54 107 ARG A N 1
ATOM 853 C CA . ARG A 1 107 ? 1.073 -12.954 10.988 1.00 91.31 107 ARG A CA 1
ATOM 854 C C . ARG A 1 107 ? 1.882 -11.934 11.807 1.00 92.79 107 ARG A C 1
ATOM 855 O O . ARG A 1 107 ? 2.547 -12.263 12.804 1.00 92.52 107 ARG A O 1
ATOM 863 N N . ASP A 1 108 ? 1.799 -10.684 11.361 1.00 96.20 108 ASP A N 1
ATOM 864 C CA . ASP A 1 108 ? 2.519 -9.570 11.964 1.00 99.11 108 ASP A CA 1
ATOM 865 C C . ASP A 1 108 ? 1.600 -8.566 12.650 1.00 98.14 108 ASP A C 1
ATOM 866 O O . ASP A 1 108 ? 0.368 -8.797 12.649 1.00 96.88 108 ASP A O 1
ATOM 871 N N . THR B 1 2 ? -9.265 13.332 -23.353 1.00 55.03 2 THR B N 1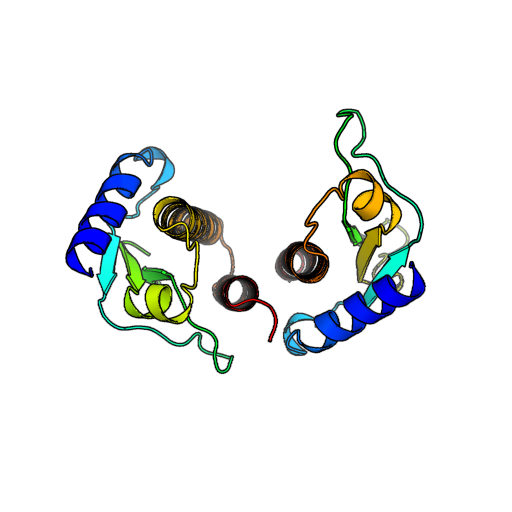
ATOM 872 C CA . THR B 1 2 ? -9.163 14.687 -22.734 1.00 51.83 2 THR B CA 1
ATOM 873 C C . THR B 1 2 ? -9.435 14.597 -21.244 1.00 50.41 2 THR B C 1
ATOM 874 O O . THR B 1 2 ? -10.098 13.669 -20.792 1.00 50.94 2 THR B O 1
ATOM 878 N N . TYR B 1 3 ? -8.940 15.572 -20.489 1.00 49.85 3 TYR B N 1
ATOM 879 C CA . TYR B 1 3 ? -9.138 15.583 -19.046 1.00 51.81 3 TYR B CA 1
ATOM 880 C C . TYR B 1 3 ? -10.614 15.629 -18.648 1.00 51.76 3 TYR B C 1
ATOM 881 O O . TYR B 1 3 ? -11.026 14.952 -17.713 1.00 55.81 3 TYR B O 1
ATOM 890 N N . GLU B 1 4 ? -11.411 16.419 -19.356 1.00 50.95 4 GLU B N 1
ATOM 891 C CA . GLU B 1 4 ? -12.833 16.525 -19.048 1.00 55.54 4 GLU B CA 1
ATOM 892 C C . GLU B 1 4 ? -13.546 15.201 -19.294 1.00 52.58 4 GLU B C 1
ATOM 893 O O . GLU B 1 4 ? -14.402 14.796 -18.510 1.00 54.80 4 GLU B O 1
ATOM 899 N N . ALA B 1 5 ? -13.210 14.534 -20.396 1.00 52.34 5 ALA B N 1
ATOM 900 C CA . ALA B 1 5 ? -13.839 13.255 -20.718 1.00 51.10 5 ALA B CA 1
ATOM 901 C C . ALA B 1 5 ? -13.462 12.232 -19.660 1.00 46.58 5 ALA B C 1
ATOM 902 O O . ALA B 1 5 ? -14.231 11.310 -19.368 1.00 50.34 5 ALA B O 1
ATOM 904 N N . PHE B 1 6 ? -12.272 12.405 -19.091 1.00 46.12 6 PHE B N 1
ATOM 905 C CA . PHE B 1 6 ? -11.795 11.511 -18.055 1.00 49.01 6 PHE B CA 1
ATOM 906 C C . PHE B 1 6 ? -12.702 11.697 -16.851 1.00 51.17 6 PHE B C 1
ATOM 907 O O . PHE B 1 6 ? -13.238 10.724 -16.319 1.00 46.79 6 PHE B O 1
ATOM 915 N N . VAL B 1 7 ? -12.880 12.949 -16.430 1.00 53.12 7 VAL B N 1
ATOM 916 C CA . VAL B 1 7 ? -13.737 13.260 -15.289 1.00 52.78 7 VAL B CA 1
ATOM 917 C C . VAL B 1 7 ? -15.107 12.599 -15.456 1.00 55.59 7 VAL B C 1
ATOM 918 O O . VAL B 1 7 ? -15.593 11.914 -14.559 1.00 54.68 7 VAL B O 1
ATOM 922 N N . GLU B 1 8 ? -15.711 12.803 -16.621 1.00 56.52 8 GLU B N 1
ATOM 923 C CA . GLU B 1 8 ? -17.019 12.245 -16.924 1.00 56.58 8 GLU B CA 1
ATOM 924 C C . GLU B 1 8 ? -17.023 10.712 -16.947 1.00 56.17 8 GLU B C 1
ATOM 925 O O . GLU B 1 8 ? -18.037 10.093 -16.636 1.00 54.54 8 GLU B O 1
ATOM 931 N N . LEU B 1 9 ? -15.900 10.095 -17.314 1.00 53.63 9 LEU B N 1
ATOM 932 C CA . LEU B 1 9 ? -15.837 8.632 -17.329 1.00 53.13 9 LEU B CA 1
ATOM 933 C C . LEU B 1 9 ? -15.796 8.143 -15.883 1.00 53.05 9 LEU B C 1
ATOM 934 O O . LEU B 1 9 ? -16.561 7.260 -15.492 1.00 51.09 9 LEU B O 1
ATOM 939 N N . VAL B 1 10 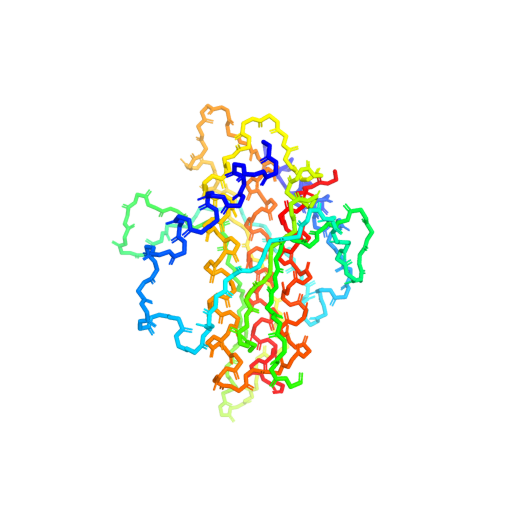? -14.902 8.745 -15.099 1.00 50.77 10 VAL B N 1
ATOM 940 C CA . VAL B 1 10 ? -14.718 8.402 -13.692 1.00 56.60 10 VAL B CA 1
ATOM 941 C C . VAL B 1 10 ? -16.036 8.487 -12.928 1.00 62.39 10 VAL B C 1
ATOM 942 O O . VAL B 1 10 ? -16.464 7.516 -12.300 1.00 61.62 10 VAL B O 1
ATOM 946 N N . GLU B 1 11 ? -16.675 9.649 -12.986 1.00 62.04 11 GLU B N 1
ATOM 947 C CA . GLU B 1 11 ? -17.936 9.848 -12.290 1.00 66.16 11 GLU B CA 1
ATOM 948 C C . GLU B 1 11 ? -19.032 8.938 -12.819 1.00 61.33 11 GLU B C 1
ATOM 949 O O . GLU B 1 11 ? -19.958 8.590 -12.094 1.00 63.68 11 GLU B O 1
ATOM 955 N N . ARG B 1 12 ? -18.929 8.549 -14.082 1.00 62.30 12 ARG B N 1
ATOM 956 C CA . ARG B 1 12 ? -19.936 7.681 -14.684 1.00 65.41 12 ARG B CA 1
ATOM 957 C C . ARG B 1 12 ? -19.840 6.254 -14.149 1.00 66.30 12 ARG B C 1
ATOM 958 O O . ARG B 1 12 ? -20.857 5.606 -13.901 1.00 67.46 12 ARG B O 1
ATOM 966 N N . LEU B 1 13 ? -18.617 5.764 -13.977 1.00 61.53 13 LEU B N 1
ATOM 967 C CA . LEU B 1 13 ? -18.417 4.415 -13.457 1.00 62.71 13 LEU B CA 1
ATOM 968 C C . LEU B 1 13 ? -18.735 4.362 -11.958 1.00 59.63 13 LEU B C 1
ATOM 969 O O . LEU B 1 13 ? -19.283 3.376 -11.464 1.00 57.78 13 LEU B O 1
ATOM 974 N N . TRP B 1 14 ? -18.404 5.433 -11.243 1.00 60.30 14 TRP B N 1
ATOM 975 C CA . TRP B 1 14 ? -18.651 5.484 -9.810 1.00 67.48 14 TRP B CA 1
ATOM 976 C C . TRP B 1 14 ? -20.118 5.328 -9.439 1.00 71.37 14 TRP B C 1
ATOM 977 O O . TRP B 1 14 ? -20.430 4.646 -8.482 1.00 75.94 14 TRP B O 1
ATOM 988 N N . GLU B 1 15 ? -21.020 5.951 -10.186 1.00 74.98 15 GLU B N 1
ATOM 989 C CA . GLU B 1 15 ? -22.440 5.817 -9.883 1.00 79.04 15 GLU B CA 1
ATOM 990 C C . GLU B 1 15 ? -22.931 4.387 -10.071 1.00 77.86 15 GLU B C 1
ATOM 991 O O . GLU B 1 15 ? -23.948 4.003 -9.509 1.00 81.58 15 GLU B O 1
ATOM 997 N N . GLU B 1 16 ? -22.209 3.598 -10.861 1.00 76.34 16 GLU B N 1
ATOM 998 C CA . GLU B 1 16 ? -22.596 2.206 -11.080 1.00 75.25 16 GLU B CA 1
ATOM 999 C C . GLU B 1 16 ? -22.036 1.298 -9.985 1.00 71.89 16 GLU B C 1
ATOM 1000 O O . GLU B 1 16 ? -22.116 0.072 -10.073 1.00 73.43 16 GLU B O 1
ATOM 1006 N N . VAL B 1 17 ? -21.467 1.913 -8.953 1.00 67.61 17 VAL B N 1
ATOM 1007 C CA . VAL B 1 17 ? -20.924 1.175 -7.818 1.00 67.00 17 VAL B CA 1
ATOM 1008 C C . VAL B 1 17 ? -21.946 1.315 -6.691 1.00 67.08 17 VAL B C 1
ATOM 1009 O O . VAL B 1 17 ? -22.176 2.421 -6.188 1.00 67.77 17 VAL B O 1
ATOM 1013 N N . PRO B 1 18 ? -22.571 0.196 -6.278 1.00 66.76 18 PRO B N 1
ATOM 1014 C CA . PRO B 1 18 ? -23.579 0.173 -5.207 1.00 65.72 18 PRO B CA 1
ATOM 1015 C C . PRO B 1 18 ? -23.142 0.990 -3.990 1.00 65.38 18 PRO B C 1
ATOM 1016 O O . PRO B 1 18 ? -22.037 0.813 -3.501 1.00 6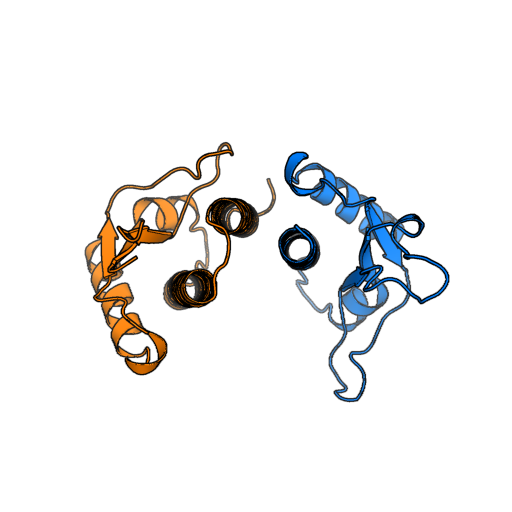3.70 18 PRO B O 1
ATOM 1020 N N . GLU B 1 19 ? -24.006 1.887 -3.517 1.00 71.22 19 GLU B N 1
ATOM 1021 C CA . GLU B 1 19 ? -23.711 2.722 -2.350 1.00 72.52 19 GLU B CA 1
ATOM 1022 C C . GLU B 1 19 ? -23.317 1.825 -1.183 1.00 70.33 19 GLU B C 1
ATOM 1023 O O . GLU B 1 19 ? -22.488 2.180 -0.341 1.00 68.06 19 GLU B O 1
ATOM 1029 N N . ASP B 1 20 ? -23.938 0.654 -1.137 1.00 69.47 20 ASP B N 1
ATOM 1030 C CA . ASP B 1 20 ? -23.656 -0.298 -0.080 1.00 75.14 20 ASP B CA 1
ATOM 1031 C C . ASP B 1 20 ? -22.181 -0.724 -0.132 1.00 74.63 20 ASP B C 1
ATOM 1032 O O . ASP B 1 20 ? -21.560 -0.936 0.903 1.00 73.71 20 ASP B O 1
ATOM 1037 N N . PHE B 1 21 ? -21.633 -0.829 -1.344 1.00 71.42 21 PHE B N 1
ATOM 1038 C CA . PHE B 1 21 ? -20.230 -1.221 -1.542 1.00 66.25 21 PHE B CA 1
ATOM 1039 C C . PHE B 1 21 ? -19.276 -0.067 -1.205 1.00 65.45 21 PHE B C 1
ATOM 1040 O O . PHE B 1 21 ? -18.099 -0.270 -0.945 1.00 64.88 21 PHE B O 1
ATOM 1048 N N . LYS B 1 22 ? -19.801 1.152 -1.199 1.00 62.19 22 LYS B N 1
ATOM 1049 C CA . LYS B 1 22 ? -18.993 2.329 -0.914 1.00 65.99 22 LYS B CA 1
ATOM 1050 C C . LYS B 1 22 ? -18.613 2.487 0.550 1.00 64.72 22 LYS B C 1
ATOM 1051 O O . LYS B 1 22 ? -17.622 3.153 0.879 1.00 62.10 22 LYS B O 1
ATOM 1057 N N . ARG B 1 23 ? -19.390 1.836 1.411 1.00 64.76 23 ARG B N 1
ATOM 1058 C CA . ARG B 1 23 ? -19.147 1.828 2.843 1.00 64.80 23 ARG B CA 1
ATOM 1059 C C . ARG B 1 23 ? -18.528 3.099 3.394 1.00 68.52 23 ARG B C 1
ATOM 1060 O O . ARG B 1 23 ? -17.509 3.039 4.067 1.00 70.93 23 ARG B O 1
ATOM 1068 N N . GLY B 1 24 ? -19.114 4.251 3.090 1.00 67.10 24 GLY B N 1
ATOM 1069 C CA . GLY B 1 24 ? -18.560 5.472 3.638 1.00 69.55 24 GLY B CA 1
ATOM 1070 C C . GLY B 1 24 ? -17.822 6.419 2.712 1.00 71.72 24 GLY B C 1
ATOM 1071 O O . GLY B 1 24 ? -17.713 7.614 3.014 1.00 71.47 24 GLY B O 1
ATOM 1072 N N . LEU B 1 25 ? -17.291 5.918 1.601 1.00 69.82 25 LEU B N 1
ATOM 1073 C CA . LEU B 1 25 ? -16.594 6.802 0.668 1.00 70.29 25 LEU B CA 1
ATOM 1074 C C . LEU B 1 25 ? -17.655 7.795 0.166 1.00 72.86 25 LEU B C 1
ATOM 1075 O O . LEU B 1 25 ? -18.740 7.395 -0.229 1.00 69.64 25 LEU B O 1
ATOM 1080 N N . GLN B 1 26 ? -17.338 9.088 0.196 1.00 76.78 26 GLN B N 1
ATOM 1081 C CA . GLN B 1 26 ? -18.296 10.116 -0.205 1.00 84.34 26 GLN B CA 1
ATOM 1082 C C . GLN B 1 26 ? -18.284 10.559 -1.669 1.00 84.20 26 GLN B C 1
ATOM 1083 O O . GLN B 1 26 ? -19.275 11.102 -2.155 1.00 85.60 26 GLN B O 1
ATOM 1089 N N . GLY B 1 27 ? -17.186 10.311 -2.380 1.00 81.30 27 GLY B N 1
ATOM 1090 C CA . GLY B 1 27 ? -17.139 10.712 -3.775 1.00 77.65 27 GLY B CA 1
ATOM 1091 C C . GLY B 1 27 ? -15.733 10.697 -4.314 1.00 76.28 27 GLY B C 1
ATOM 1092 O O . GLY B 1 27 ? -14.768 10.617 -3.560 1.00 77.35 27 GLY B O 1
ATOM 1093 N N . VAL B 1 28 ? -15.623 10.797 -5.630 1.00 73.56 28 VAL B N 1
ATOM 1094 C CA . VAL B 1 28 ? -14.328 10.777 -6.289 1.00 72.03 28 VAL B CA 1
ATOM 1095 C C . VAL B 1 28 ? -13.892 12.137 -6.808 1.00 68.30 28 VAL B C 1
ATOM 1096 O O . VAL B 1 28 ? -14.703 12.904 -7.322 1.00 68.52 28 VAL B O 1
ATOM 1100 N N . HIS B 1 29 ? -12.605 12.426 -6.639 1.00 67.02 29 HIS B N 1
ATOM 1101 C CA . HIS B 1 29 ? -12.009 13.670 -7.105 1.00 72.82 29 HIS B CA 1
ATOM 1102 C C . HIS B 1 29 ? -11.015 13.270 -8.185 1.00 70.35 29 HIS B C 1
ATOM 1103 O O . HIS B 1 29 ? -10.362 12.232 -8.076 1.00 70.92 29 HIS B O 1
ATOM 1110 N N . VAL B 1 30 ? -10.908 14.082 -9.228 1.00 63.36 30 VAL B N 1
ATOM 1111 C CA . VAL B 1 30 ? -9.968 13.787 -10.291 1.00 62.69 30 VAL B CA 1
ATOM 1112 C C . VAL B 1 30 ? -8.982 14.938 -10.382 1.00 62.59 30 VAL B C 1
ATOM 1113 O O . VAL B 1 30 ? -9.370 16.104 -10.426 1.00 63.70 30 VAL B O 1
ATOM 1117 N N . PHE B 1 31 ? -7.703 14.597 -10.397 1.00 60.76 31 PHE B N 1
ATOM 1118 C CA . PHE B 1 31 ? -6.646 15.581 -10.485 1.00 57.57 31 PHE B CA 1
ATOM 1119 C C . PHE B 1 31 ? -6.023 15.504 -11.858 1.00 60.05 31 PHE B C 1
ATOM 1120 O O . PHE B 1 31 ? -5.809 14.417 -12.387 1.00 61.95 31 PHE B O 1
ATOM 1128 N N . PRO B 1 32 ? -5.730 16.662 -12.460 1.00 60.53 32 PRO B N 1
ATOM 1129 C CA . PRO B 1 32 ? -5.119 16.657 -13.789 1.00 59.14 32 PRO B CA 1
ATOM 1130 C C . PRO B 1 32 ? -3.641 16.281 -13.679 1.00 56.67 32 PRO B C 1
ATOM 1131 O O . PRO B 1 32 ? -3.044 15.748 -14.615 1.00 53.89 32 PRO B O 1
ATOM 1135 N N . GLU B 1 33 ? -3.063 16.525 -12.510 1.00 57.25 33 GLU B N 1
ATOM 1136 C CA . GLU B 1 33 ? -1.664 16.191 -12.296 1.00 58.51 33 GLU B CA 1
ATOM 1137 C C . GLU B 1 33 ? -1.446 14.681 -12.326 1.00 57.71 33 GLU B C 1
ATOM 1138 O O . GLU B 1 33 ? -2.384 13.882 -12.204 1.00 52.02 33 GLU B O 1
ATOM 1144 N N . ALA B 1 34 ? -0.182 14.316 -12.481 1.00 50.81 34 ALA B N 1
ATOM 1145 C CA . ALA B 1 34 ? 0.243 12.933 -12.438 1.00 54.19 34 ALA B CA 1
ATOM 1146 C C . ALA B 1 34 ? 0.754 12.858 -11.009 1.00 56.99 34 ALA B C 1
ATOM 1147 O O . ALA B 1 34 ? 0.917 13.891 -10.357 1.00 56.06 34 ALA B O 1
ATOM 1149 N N . LYS B 1 35 ? 1.001 11.655 -10.512 1.00 53.64 35 LYS B N 1
ATOM 1150 C CA . LYS B 1 35 ? 1.538 11.529 -9.171 1.00 56.21 35 LYS B CA 1
ATOM 1151 C C . LYS B 1 35 ? 2.471 10.327 -9.097 1.00 54.49 35 LYS B C 1
ATOM 1152 O O . LYS B 1 35 ? 2.043 9.183 -9.220 1.00 57.46 35 LYS B O 1
ATOM 1158 N N . PRO B 1 36 ? 3.771 10.573 -8.892 1.00 54.64 36 PRO B N 1
ATOM 1159 C CA . PRO B 1 36 ? 4.742 9.481 -8.811 1.00 55.17 36 PRO B CA 1
ATOM 1160 C C . PRO B 1 36 ? 4.464 8.599 -7.607 1.00 54.16 36 PRO B C 1
ATOM 1161 O O . PRO B 1 36 ? 4.054 9.091 -6.557 1.00 47.27 36 PRO B O 1
ATOM 1165 N N . GLU B 1 37 ? 4.689 7.298 -7.753 1.00 56.19 37 GLU B N 1
ATOM 1166 C CA . GLU B 1 37 ? 4.457 6.395 -6.636 1.00 56.79 37 GLU B CA 1
ATOM 1167 C C . GLU B 1 37 ? 5.636 6.532 -5.697 1.00 57.69 37 GLU B C 1
ATOM 1168 O O . GLU B 1 37 ? 6.776 6.260 -6.078 1.00 55.20 37 GLU B O 1
ATOM 1174 N N . PRO B 1 38 ? 5.385 7.000 -4.468 1.00 60.69 38 PRO B N 1
ATOM 1175 C CA . PRO B 1 38 ? 6.505 7.134 -3.539 1.00 64.53 38 PRO B CA 1
ATOM 1176 C C . PRO B 1 38 ? 7.129 5.779 -3.231 1.00 68.26 38 PRO B C 1
ATOM 1177 O O . PRO B 1 38 ? 6.431 4.798 -2.949 1.00 65.48 38 PRO B O 1
ATOM 1181 N N . GLY B 1 39 ? 8.454 5.731 -3.331 1.00 70.80 39 GLY B N 1
ATOM 1182 C CA . GLY B 1 39 ? 9.173 4.505 -3.063 1.00 72.30 39 GLY B CA 1
ATOM 1183 C C . GLY B 1 39 ? 9.846 3.928 -4.293 1.00 75.52 39 GLY B C 1
ATOM 1184 O O . GLY B 1 39 ? 10.810 3.171 -4.168 1.00 78.02 39 GLY B O 1
ATOM 1185 N N . LEU B 1 40 ? 9.353 4.279 -5.480 1.00 75.37 40 LEU B N 1
ATOM 1186 C CA . LEU B 1 40 ? 9.916 3.761 -6.729 1.00 74.40 40 LEU B CA 1
ATOM 1187 C C . LEU B 1 40 ? 10.208 4.877 -7.724 1.00 74.43 40 LEU B C 1
ATOM 1188 O O . LEU B 1 40 ? 9.790 6.020 -7.522 1.00 78.40 40 LEU B O 1
ATOM 1193 N N . GLU B 1 41 ? 10.914 4.535 -8.804 1.00 75.31 41 GLU B N 1
ATOM 1194 C CA . GLU B 1 41 ? 11.256 5.505 -9.846 1.00 74.66 41 GLU B CA 1
ATOM 1195 C C . GLU B 1 41 ? 10.707 5.115 -11.205 1.00 72.46 41 GLU B C 1
ATOM 1196 O O . GLU B 1 41 ? 10.845 3.969 -11.641 1.00 73.00 41 GLU B O 1
ATOM 1202 N N . GLY B 1 42 ? 10.090 6.086 -11.873 1.00 70.24 42 GLY B N 1
ATOM 1203 C CA . GLY B 1 42 ? 9.510 5.842 -13.186 1.00 64.75 42 GLY B CA 1
ATOM 1204 C C . GLY B 1 42 ? 8.195 5.089 -13.102 1.00 60.32 42 GLY B C 1
ATOM 1205 O O . GLY B 1 42 ? 7.741 4.506 -14.086 1.00 59.78 42 GLY B O 1
ATOM 1206 N N . VAL B 1 43 ? 7.595 5.096 -11.912 1.00 55.60 43 VAL B N 1
ATOM 1207 C CA . VAL B 1 43 ? 6.323 4.413 -11.670 1.00 51.56 43 VAL B CA 1
ATOM 1208 C C . VAL B 1 43 ? 5.317 5.429 -11.131 1.00 49.63 43 VAL B C 1
ATOM 1209 O O . VAL B 1 43 ? 5.627 6.227 -10.243 1.00 50.68 43 VAL B O 1
ATOM 1213 N N . TRP B 1 44 ? 4.112 5.402 -11.690 1.00 49.27 44 TRP B N 1
ATOM 1214 C CA . TRP B 1 44 ? 3.073 6.356 -11.317 1.00 50.41 44 TRP B CA 1
ATOM 1215 C C . TRP B 1 44 ? 1.919 5.794 -10.519 1.00 48.95 44 TRP B C 1
ATOM 1216 O O . TRP B 1 44 ? 1.512 4.648 -10.724 1.00 47.27 44 TRP B O 1
ATOM 1227 N N . ARG B 1 45 ? 1.395 6.621 -9.614 1.00 44.74 45 ARG B N 1
ATOM 1228 C CA . ARG B 1 45 ? 0.260 6.247 -8.788 1.00 47.83 45 ARG B CA 1
ATOM 1229 C C . ARG B 1 45 ? -1.002 6.703 -9.514 1.00 49.40 45 ARG B C 1
ATOM 1230 O O . ARG B 1 45 ? -1.203 7.905 -9.769 1.00 50.69 45 ARG B O 1
ATOM 1238 N N . LEU B 1 46 ? -1.845 5.733 -9.852 1.00 44.52 46 LEU B N 1
ATOM 1239 C CA . LEU B 1 46 ? -3.077 6.007 -10.568 1.00 42.76 46 LEU B CA 1
ATOM 1240 C C . LEU B 1 46 ? -4.192 6.533 -9.681 1.00 48.57 46 LEU B C 1
ATOM 1241 O O . LEU B 1 46 ? -4.931 7.441 -10.083 1.00 46.64 46 LEU B O 1
ATOM 1246 N N . GLY B 1 47 ? -4.305 5.959 -8.483 1.00 45.89 47 GLY B N 1
ATOM 1247 C CA . GLY B 1 47 ? -5.344 6.360 -7.555 1.00 46.00 47 GLY B CA 1
ATOM 1248 C C . GLY B 1 47 ? -4.969 6.079 -6.110 1.00 49.34 47 GLY B C 1
ATOM 1249 O O . GLY B 1 47 ? -3.935 5.477 -5.822 1.00 43.76 47 GLY B O 1
ATOM 1250 N N . GLU B 1 48 ? -5.843 6.498 -5.201 1.00 50.84 48 GLU B N 1
ATOM 1251 C CA . GLU B 1 48 ? -5.663 6.353 -3.749 1.00 55.95 48 GLU B CA 1
ATOM 1252 C C . GLU B 1 48 ? -6.875 7.020 -3.121 1.00 55.97 48 GLU B C 1
ATOM 1253 O O . GLU B 1 48 ? -7.694 7.600 -3.817 1.00 56.61 48 GLU B O 1
ATOM 1259 N N . TYR B 1 49 ? -6.994 6.959 -1.810 1.00 61.40 49 TYR B N 1
ATOM 1260 C CA . TYR B 1 49 ? -8.114 7.635 -1.202 1.00 69.41 49 TYR B CA 1
ATOM 1261 C C . TYR B 1 49 ? -7.607 8.683 -0.208 1.00 68.78 49 TYR B C 1
ATOM 1262 O O . TYR B 1 49 ? -6.465 8.597 0.273 1.00 65.26 49 TYR B O 1
ATOM 1271 N N . LEU B 1 50 ? -8.451 9.685 0.061 1.00 72.63 50 LEU B N 1
ATOM 1272 C CA . LEU B 1 50 ? -8.061 10.803 0.929 1.00 76.75 50 LEU B CA 1
ATOM 1273 C C . LEU B 1 50 ? -8.815 11.089 2.247 1.00 80.24 50 LEU B C 1
ATOM 1274 O O . LEU B 1 50 ? -10.043 11.082 2.323 1.00 74.87 50 LEU B O 1
ATOM 1279 N N . ASP B 1 51 ? -7.989 11.385 3.251 1.00 85.43 51 ASP B N 1
ATOM 1280 C CA . ASP B 1 51 ? -8.303 11.733 4.638 1.00 90.83 51 ASP B CA 1
ATOM 1281 C C . ASP B 1 51 ? -9.102 10.904 5.637 1.00 92.04 51 ASP B C 1
ATOM 1282 O O . ASP B 1 51 ? -10.230 11.239 5.992 1.00 95.22 51 ASP B O 1
ATOM 1287 N N . PRO B 1 52 ? -8.492 9.796 6.124 1.00 92.64 52 PRO B N 1
ATOM 1288 C CA . PRO B 1 52 ? -9.063 8.858 7.108 1.00 93.75 52 PRO B CA 1
ATOM 1289 C C . PRO B 1 52 ? -8.324 8.646 8.472 1.00 95.78 52 PRO B C 1
ATOM 1290 O O . PRO B 1 52 ? -8.947 8.198 9.422 1.00 100.45 52 PRO B O 1
ATOM 1294 N N . GLY B 1 53 ? -7.018 8.971 8.567 1.00 96.99 53 GLY B N 1
ATOM 1295 C CA . GLY B 1 53 ? -6.293 8.784 9.835 1.00 96.43 53 GLY B CA 1
ATOM 1296 C C . GLY B 1 53 ? -4.833 9.003 9.457 1.00 95.07 53 GLY B C 1
ATOM 1297 O O . GLY B 1 53 ? -4.570 8.940 8.212 1.00 93.62 53 GLY B O 1
ATOM 1298 N N . GLY B 1 65 ? -10.805 6.552 4.370 1.00 85.50 65 GLY B N 1
ATOM 1299 C CA . GLY B 1 65 ? -10.620 7.779 3.614 1.00 84.96 65 GLY B CA 1
ATOM 1300 C C . GLY B 1 65 ? -11.918 8.178 2.969 1.00 85.02 65 GLY B C 1
ATOM 1301 O O . GLY B 1 65 ? -12.378 7.516 2.051 1.00 88.46 65 GLY B O 1
ATOM 1302 N N . ARG B 1 66 ? -12.497 9.277 3.431 1.00 83.90 66 ARG B N 1
ATOM 1303 C CA . ARG B 1 66 ? -13.775 9.719 2.911 1.00 82.45 66 ARG B CA 1
ATOM 1304 C C . ARG B 1 66 ? -13.895 9.877 1.385 1.00 78.30 66 ARG B C 1
ATOM 1305 O O . ARG B 1 66 ? -14.885 9.443 0.813 1.00 77.48 66 ARG B O 1
ATOM 1313 N N . HIS B 1 67 ? -12.902 10.465 0.717 1.00 75.15 67 HIS B N 1
ATOM 1314 C CA . HIS B 1 67 ? -12.970 10.655 -0.747 1.00 73.87 67 HIS B CA 1
ATOM 1315 C C . HIS B 1 67 ? -11.822 9.954 -1.508 1.00 70.83 67 HIS B C 1
ATOM 1316 O O . HIS B 1 67 ? -10.700 9.914 -1.024 1.00 66.74 67 HIS B O 1
ATOM 1323 N N . ILE B 1 68 ? -12.110 9.390 -2.683 1.00 65.79 68 ILE B N 1
ATOM 1324 C CA . ILE B 1 68 ? -11.087 8.734 -3.507 1.00 64.15 68 ILE B CA 1
ATOM 1325 C C . ILE B 1 68 ? -10.529 9.737 -4.520 1.00 62.16 68 ILE B C 1
ATOM 1326 O O . ILE B 1 68 ? -11.247 10.619 -4.983 1.00 62.10 68 ILE B O 1
ATOM 1331 N N . ALA B 1 69 ? -9.265 9.587 -4.898 1.00 55.79 69 ALA B N 1
ATOM 1332 C CA . ALA B 1 69 ? -8.691 10.502 -5.873 1.00 51.60 69 ALA B CA 1
ATOM 1333 C C . ALA B 1 69 ? -8.036 9.711 -6.998 1.00 53.65 69 ALA B C 1
ATOM 1334 O O . ALA B 1 69 ? -7.431 8.662 -6.764 1.00 51.07 69 ALA B O 1
ATOM 1336 N N . LEU B 1 70 ? -8.186 10.210 -8.220 1.00 51.91 70 LEU B N 1
ATOM 1337 C CA . LEU B 1 70 ? -7.582 9.599 -9.404 1.00 49.27 70 LEU B CA 1
ATOM 1338 C C . LEU B 1 70 ? -6.727 10.676 -10.052 1.00 49.21 70 LEU B C 1
ATOM 1339 O O . LEU B 1 70 ? -7.118 11.839 -10.085 1.00 52.55 70 LEU B O 1
ATOM 1344 N N . TYR B 1 71 ? -5.562 10.286 -10.559 1.00 44.93 71 TYR B N 1
ATOM 1345 C CA . TYR B 1 71 ? -4.636 11.218 -11.198 1.00 44.21 71 TYR B CA 1
ATOM 1346 C C . TYR B 1 71 ? -4.537 11.044 -12.709 1.00 43.32 71 TYR B C 1
ATOM 1347 O O . TYR B 1 71 ? -3.813 10.184 -13.217 1.00 41.04 71 TYR B O 1
ATOM 1356 N N . TYR B 1 72 ? -5.257 11.899 -13.422 1.00 42.32 72 TYR B N 1
ATOM 1357 C CA . TYR B 1 72 ? -5.276 11.860 -14.874 1.00 42.53 72 TYR B CA 1
ATOM 1358 C C . TYR B 1 72 ? -3.877 11.746 -15.472 1.00 39.14 72 TYR B C 1
ATOM 1359 O O . TYR B 1 72 ? -3.624 10.846 -16.274 1.00 39.77 72 TYR B O 1
ATOM 1368 N N . GLY B 1 73 ? -2.974 12.643 -15.074 1.00 36.05 73 GLY B N 1
ATOM 1369 C CA . GLY B 1 73 ? -1.611 12.611 -15.586 1.00 38.76 73 GLY B CA 1
ATOM 1370 C C . GLY B 1 73 ? -0.942 11.250 -15.403 1.00 44.57 73 GLY B C 1
ATOM 1371 O O . GLY B 1 73 ? -0.071 10.862 -16.188 1.00 40.66 73 GLY B O 1
ATOM 1372 N N . SER B 1 74 ? -1.337 10.517 -14.361 1.00 44.34 74 SER B N 1
ATOM 1373 C CA . SER B 1 74 ? -0.775 9.183 -14.145 1.00 46.66 74 SER B CA 1
ATOM 1374 C C . SER B 1 74 ? -1.289 8.195 -15.195 1.00 40.74 74 SER B C 1
ATOM 1375 O O . SER B 1 74 ? -0.532 7.354 -15.666 1.00 36.84 74 SER B O 1
ATOM 1378 N N . PHE B 1 75 ? -2.568 8.309 -15.548 1.00 37.01 75 PHE B N 1
ATOM 1379 C CA . PHE B 1 75 ? -3.189 7.449 -16.567 1.00 40.31 75 PHE B CA 1
ATOM 1380 C C . PHE B 1 75 ? -2.525 7.712 -17.918 1.00 44.42 75 PHE B C 1
ATOM 1381 O O . PHE B 1 75 ? -2.208 6.782 -18.663 1.00 41.02 75 PHE B O 1
ATOM 1389 N N . LEU B 1 76 ? -2.296 8.988 -18.218 1.00 44.87 76 LEU B N 1
ATOM 1390 C CA . LEU B 1 76 ? -1.629 9.385 -19.458 1.00 46.02 76 LEU B CA 1
ATOM 1391 C C . LEU B 1 76 ? -0.211 8.824 -19.532 1.00 47.06 76 LEU B C 1
ATOM 1392 O O . LEU B 1 76 ? 0.175 8.262 -20.557 1.00 46.53 76 LEU B O 1
ATOM 1397 N N . GLU B 1 77 ? 0.561 8.970 -18.453 1.00 39.49 77 GLU B N 1
ATOM 1398 C CA . GLU B 1 77 ? 1.938 8.471 -18.446 1.00 41.87 77 GLU B CA 1
ATOM 1399 C C . GLU B 1 77 ? 1.974 6.979 -18.724 1.00 43.47 77 GLU B C 1
ATOM 1400 O O . GLU B 1 77 ? 2.809 6.494 -19.484 1.00 43.78 77 GLU B O 1
ATOM 1406 N N . VAL B 1 78 ? 1.056 6.260 -18.086 1.00 40.62 78 VAL B N 1
ATOM 1407 C CA . VAL B 1 78 ? 0.945 4.817 -18.228 1.00 44.18 78 VAL B CA 1
ATOM 1408 C C . VAL B 1 78 ? 0.312 4.393 -19.559 1.00 42.73 78 VAL B C 1
ATOM 1409 O O . VAL B 1 78 ? 0.769 3.447 -20.185 1.00 44.36 78 VAL B O 1
ATOM 1413 N N . ALA B 1 79 ? -0.721 5.107 -19.998 1.00 43.51 79 ALA B N 1
ATOM 1414 C CA . ALA B 1 79 ? -1.415 4.769 -21.241 1.00 45.61 79 ALA B CA 1
ATOM 1415 C C . ALA B 1 79 ? -0.533 4.637 -22.482 1.00 45.17 79 ALA B C 1
ATOM 1416 O O . ALA B 1 79 ? 0.386 5.416 -22.702 1.00 47.23 79 ALA B O 1
ATOM 1418 N N . GLY B 1 80 ? -0.829 3.621 -23.284 1.00 46.81 80 GLY B N 1
ATOM 1419 C CA . GLY B 1 80 ? -0.107 3.381 -24.522 1.00 43.17 80 GLY B CA 1
ATOM 1420 C C . GLY B 1 80 ? -1.150 2.959 -25.543 1.00 42.16 80 GLY B C 1
ATOM 1421 O O . GLY B 1 80 ? -2.342 3.140 -25.307 1.00 41.11 80 GLY B O 1
ATOM 1422 N N . GLU B 1 81 ? -0.726 2.404 -26.672 1.00 41.04 81 GLU B N 1
ATOM 1423 C CA . GLU B 1 81 ? -1.677 1.957 -27.685 1.00 46.03 81 GLU B CA 1
ATOM 1424 C C . GLU B 1 81 ? -2.659 0.941 -27.094 1.00 45.03 81 GLU B C 1
ATOM 1425 O O . GLU B 1 81 ? -2.260 0.058 -26.338 1.00 45.74 81 GLU B O 1
ATOM 1431 N N . GLY B 1 82 ? -3.940 1.074 -27.436 1.00 43.30 82 GLY B N 1
ATOM 1432 C CA . GLY B 1 82 ? -4.942 0.138 -26.945 1.00 42.75 82 GLY B CA 1
ATOM 1433 C C . GLY B 1 82 ? -5.376 0.279 -25.491 1.00 49.14 82 GLY B C 1
ATOM 1434 O O . GLY B 1 82 ? -6.136 -0.548 -24.983 1.00 47.76 82 GLY B O 1
ATOM 1435 N N . PHE B 1 83 ? -4.911 1.326 -24.817 1.00 48.29 83 PHE B N 1
ATOM 1436 C CA . PHE B 1 83 ? -5.263 1.551 -23.419 1.00 46.34 83 PHE B CA 1
ATOM 1437 C C . PHE B 1 83 ? -6.783 1.565 -23.231 1.00 48.00 83 PHE B C 1
ATOM 1438 O O . PHE B 1 83 ? -7.472 2.419 -23.786 1.00 51.19 83 PHE B O 1
ATOM 1446 N N . ASP B 1 84 ? -7.304 0.626 -22.443 1.00 46.47 84 ASP B N 1
ATOM 1447 C CA . ASP B 1 84 ? -8.738 0.553 -22.191 1.00 41.64 84 ASP B CA 1
ATOM 1448 C C . ASP B 1 84 ? -9.114 1.474 -21.029 1.00 42.05 84 ASP B C 1
ATOM 1449 O O . ASP B 1 84 ? -9.153 1.045 -19.875 1.00 39.83 84 ASP B O 1
ATOM 1454 N N . TRP B 1 85 ? -9.399 2.737 -21.334 1.00 38.42 85 TRP B N 1
ATOM 1455 C CA . TRP B 1 85 ? -9.758 3.702 -20.295 1.00 41.39 85 TRP B CA 1
ATOM 1456 C C . TRP B 1 85 ? -10.813 3.213 -19.307 1.00 40.08 85 TRP B C 1
ATOM 1457 O O . TRP B 1 85 ? -10.637 3.339 -18.098 1.00 43.52 85 TRP B O 1
ATOM 1468 N N . GLU B 1 86 ? -11.908 2.666 -19.827 1.00 41.20 86 GLU B N 1
ATOM 1469 C CA . GLU B 1 86 ? -12.996 2.179 -18.997 1.00 45.44 86 GLU B CA 1
ATOM 1470 C C . GLU B 1 86 ? -12.537 1.094 -18.029 1.00 46.15 86 GLU B C 1
ATOM 1471 O O . GLU B 1 86 ? -12.835 1.164 -16.844 1.00 42.65 86 GLU B O 1
ATOM 1477 N N . ALA B 1 87 ? -11.812 0.097 -18.534 1.00 39.74 87 ALA B N 1
ATOM 1478 C CA . ALA B 1 87 ? -11.314 -0.986 -17.695 1.00 45.39 87 ALA B CA 1
ATOM 1479 C C . ALA B 1 87 ? -10.224 -0.535 -16.724 1.00 42.53 87 ALA B C 1
ATOM 1480 O O . ALA B 1 87 ? -10.156 -1.020 -15.602 1.00 43.10 87 ALA B O 1
ATOM 1482 N N . GLU B 1 88 ? -9.366 0.381 -17.158 1.00 41.27 88 GLU B N 1
ATOM 1483 C CA . GLU B 1 88 ? -8.287 0.860 -16.305 1.00 43.04 88 GLU B CA 1
ATOM 1484 C C . GLU B 1 88 ? -8.818 1.677 -15.126 1.00 46.48 88 GLU B C 1
ATOM 1485 O O . GLU B 1 88 ? -8.313 1.568 -14.009 1.00 43.64 88 GLU B O 1
ATOM 1491 N N . VAL B 1 89 ? -9.839 2.489 -15.375 1.00 43.48 89 VAL B N 1
ATOM 1492 C CA . VAL B 1 89 ? -10.428 3.289 -14.315 1.00 42.58 89 VAL B CA 1
ATOM 1493 C C . VAL B 1 89 ? -11.212 2.382 -13.361 1.00 44.16 89 VAL B C 1
ATOM 1494 O O . VAL B 1 89 ? -11.073 2.474 -12.136 1.00 41.02 89 VAL B O 1
ATOM 1498 N N . TRP B 1 90 ? -12.026 1.497 -13.928 1.00 42.14 90 TRP B N 1
ATOM 1499 C CA . TRP B 1 90 ? -12.837 0.582 -13.127 1.00 45.73 90 TRP B CA 1
ATOM 1500 C C . TRP B 1 90 ? -11.945 -0.202 -12.169 1.00 44.91 90 TRP B C 1
ATOM 1501 O O . TRP B 1 90 ? -12.270 -0.351 -10.996 1.00 43.39 90 TRP B O 1
ATOM 1512 N N . GLU B 1 91 ? -10.812 -0.689 -12.663 1.00 46.02 91 GLU B N 1
ATOM 1513 C CA . GLU B 1 91 ? -9.904 -1.438 -11.810 1.00 46.58 91 GLU B CA 1
ATOM 1514 C C . GLU B 1 91 ? -9.336 -0.559 -10.691 1.00 45.44 91 GLU B C 1
ATOM 1515 O O . GLU B 1 91 ? -9.228 -0.996 -9.541 1.00 39.94 91 GLU B O 1
ATOM 1521 N N . THR B 1 92 ? -8.973 0.676 -11.031 1.00 43.31 92 THR B N 1
ATOM 1522 C CA . THR B 1 92 ? -8.406 1.602 -10.054 1.00 45.57 92 THR B CA 1
ATOM 1523 C C . THR B 1 92 ? -9.397 1.855 -8.924 1.00 47.88 92 THR B C 1
ATOM 1524 O O . THR B 1 92 ? -9.023 1.982 -7.755 1.00 46.77 92 THR B O 1
ATOM 1528 N N . MET B 1 93 ? -10.672 1.899 -9.278 1.00 44.85 93 MET B N 1
ATOM 1529 C CA . MET B 1 93 ? -11.697 2.145 -8.296 1.00 48.40 93 MET B CA 1
ATOM 1530 C C . MET B 1 93 ? -12.052 0.938 -7.452 1.00 48.65 93 MET B C 1
ATOM 1531 O O . MET B 1 93 ? -12.358 1.078 -6.268 1.00 42.46 93 MET B O 1
ATOM 1536 N N . LEU B 1 94 ? -12.030 -0.247 -8.050 1.00 42.91 94 LEU B N 1
ATOM 1537 C CA . LEU B 1 94 ? -12.328 -1.434 -7.267 1.00 46.50 94 LEU B CA 1
ATOM 1538 C C . LEU B 1 94 ? -11.191 -1.599 -6.255 1.00 46.19 94 LEU B C 1
ATOM 1539 O O . LEU B 1 94 ? -11.422 -1.939 -5.095 1.00 44.55 94 LEU B O 1
ATOM 1544 N N . HIS B 1 95 ? -9.962 -1.334 -6.686 1.00 44.88 95 HIS B N 1
ATOM 1545 C CA . HIS B 1 95 ? -8.837 -1.459 -5.770 1.00 51.06 95 HIS B CA 1
ATOM 1546 C C . HIS B 1 95 ? -9.018 -0.524 -4.575 1.00 48.30 95 HIS B C 1
ATOM 1547 O O . HIS B 1 95 ? -8.718 -0.899 -3.445 1.00 46.43 95 HIS B O 1
ATOM 1554 N N . GLU B 1 96 ? -9.524 0.683 -4.816 1.00 43.27 96 GLU B N 1
ATOM 1555 C CA . GLU B 1 96 ? -9.737 1.638 -3.726 1.00 45.17 96 GLU B CA 1
ATOM 1556 C C . GLU B 1 96 ? -10.869 1.180 -2.813 1.00 41.42 96 GLU B C 1
ATOM 1557 O O . GLU B 1 96 ? -10.811 1.372 -1.607 1.00 39.45 96 GLU B O 1
ATOM 1563 N N . LEU B 1 97 ? -11.907 0.589 -3.393 1.00 39.60 97 LEU B N 1
ATOM 1564 C CA . LEU B 1 97 ? -13.024 0.090 -2.604 1.00 43.19 97 LEU B CA 1
ATOM 1565 C C . LEU B 1 97 ? -12.502 -1.008 -1.676 1.00 42.24 97 LEU B C 1
ATOM 1566 O O . LEU B 1 97 ? -12.920 -1.121 -0.526 1.00 39.83 97 LEU B O 1
ATOM 1571 N N . ARG B 1 98 ? -11.574 -1.807 -2.186 1.00 41.82 98 ARG B N 1
ATOM 1572 C CA . ARG B 1 98 ? -11.008 -2.905 -1.415 1.00 48.96 98 ARG B CA 1
ATOM 1573 C C . ARG B 1 98 ? -10.097 -2.387 -0.307 1.00 47.63 98 ARG B C 1
ATOM 1574 O O . ARG B 1 98 ? -10.218 -2.815 0.829 1.00 45.55 98 ARG B O 1
ATOM 1582 N N . HIS B 1 99 ? -9.179 -1.482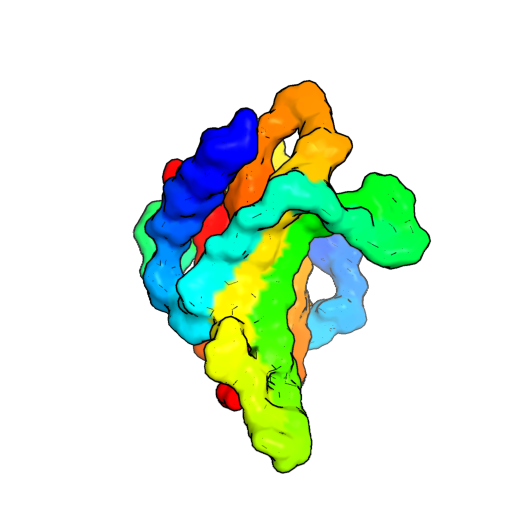 -0.633 1.00 45.24 99 HIS B N 1
ATOM 1583 C CA . HIS B 1 99 ? -8.298 -0.926 0.390 1.00 49.00 99 HIS B CA 1
ATOM 1584 C C . HIS B 1 99 ? -9.136 -0.336 1.522 1.00 42.00 99 HIS B C 1
ATOM 1585 O O . HIS B 1 99 ? -8.826 -0.504 2.700 1.00 42.60 99 HIS B O 1
ATOM 1592 N N . HIS B 1 100 ? -10.208 0.352 1.154 1.00 44.29 100 HIS B N 1
ATOM 1593 C CA . HIS B 1 100 ? -11.089 0.956 2.140 1.00 46.15 100 HIS B CA 1
ATOM 1594 C C . HIS B 1 100 ? -11.653 -0.119 3.070 1.00 46.26 100 HIS B C 1
ATOM 1595 O O . HIS B 1 100 ? -11.528 -0.028 4.291 1.00 48.01 100 HIS B O 1
ATOM 1602 N N . LEU B 1 101 ? -12.261 -1.147 2.493 1.00 44.82 101 LEU B N 1
ATOM 1603 C CA . LEU B 1 101 ? -12.826 -2.211 3.307 1.00 47.12 101 LEU B CA 1
ATOM 1604 C C . LEU B 1 101 ? -11.783 -2.828 4.233 1.00 45.16 101 LEU B C 1
ATOM 1605 O O . LEU B 1 101 ? -12.055 -3.055 5.406 1.00 46.72 101 LEU B O 1
ATOM 1610 N N . GLU B 1 102 ? -10.594 -3.098 3.701 1.00 44.02 102 GLU B N 1
ATOM 1611 C CA . GLU B 1 102 ? -9.511 -3.691 4.485 1.00 43.97 102 GLU B CA 1
ATOM 1612 C C . GLU B 1 102 ? -9.119 -2.794 5.661 1.00 50.75 102 GLU B C 1
ATOM 1613 O O . GLU B 1 102 ? -8.857 -3.288 6.763 1.00 42.37 102 GLU B O 1
ATOM 1619 N N . SER B 1 103 ? -9.069 -1.481 5.439 1.00 47.36 103 SER B N 1
ATOM 1620 C CA . SER B 1 103 ? -8.689 -0.591 6.529 1.00 52.08 103 SER B CA 1
ATOM 1621 C C . SER B 1 103 ? -9.810 -0.562 7.559 1.00 47.38 103 SER B C 1
ATOM 1622 O O . SER B 1 103 ? -9.551 -0.491 8.755 1.00 45.15 103 SER B O 1
ATOM 1625 N N . LEU B 1 104 ? -11.055 -0.636 7.101 1.00 44.74 104 LEU B N 1
ATOM 1626 C CA . LEU B 1 104 ? -12.173 -0.636 8.033 1.00 48.23 104 LEU B CA 1
ATOM 1627 C C . LEU B 1 104 ? -12.120 -1.916 8.855 1.00 47.96 104 LEU B C 1
ATOM 1628 O O . LEU B 1 104 ? -12.660 -1.973 9.950 1.00 48.55 104 LEU B O 1
ATOM 1633 N N . ALA B 1 105 ? -11.461 -2.939 8.315 1.00 46.90 105 ALA B N 1
ATOM 1634 C CA . ALA B 1 105 ? -11.339 -4.229 8.986 1.00 50.26 105 ALA B CA 1
ATOM 1635 C C . ALA B 1 105 ? -10.091 -4.333 9.871 1.00 49.98 105 ALA B C 1
ATOM 1636 O O . ALA B 1 105 ? -9.802 -5.400 10.421 1.00 49.95 105 ALA B O 1
ATOM 1638 N N . GLY B 1 106 ? -9.354 -3.229 10.001 1.00 52.31 106 GLY B N 1
ATOM 1639 C CA . GLY B 1 106 ? -8.162 -3.218 10.838 1.00 49.20 106 GLY B CA 1
ATOM 1640 C C . GLY B 1 106 ? -6.799 -3.338 10.173 1.00 52.01 106 GLY B C 1
ATOM 1641 O O . GLY B 1 106 ? -5.791 -3.385 10.873 1.00 48.12 106 GLY B O 1
ATOM 1642 N N . ARG B 1 107 ? -6.729 -3.397 8.846 1.00 51.97 107 ARG B N 1
ATOM 1643 C CA . ARG B 1 107 ? -5.415 -3.507 8.220 1.00 54.67 107 ARG B CA 1
ATOM 1644 C C . ARG B 1 107 ? -4.525 -2.314 8.552 1.00 52.14 107 ARG B C 1
ATOM 1645 O O . ARG B 1 107 ? -4.996 -1.174 8.611 1.00 48.88 107 ARG B O 1
ATOM 1653 N N . ASP B 1 108 ? -3.239 -2.604 8.756 1.00 54.48 108 ASP B N 1
ATOM 1654 C CA . ASP B 1 108 ? -2.222 -1.605 9.075 1.00 56.27 108 ASP B CA 1
ATOM 1655 C C . ASP B 1 108 ? -1.986 -0.722 7.851 1.00 57.78 108 ASP B C 1
ATOM 1656 O O . ASP B 1 108 ? -1.917 -1.219 6.729 1.00 56.03 108 ASP B O 1
ATOM 1661 N N . ASP B 1 109 ? -1.843 0.582 8.076 1.00 56.71 109 ASP B N 1
ATOM 1662 C CA . ASP B 1 109 ? -1.589 1.518 6.990 1.00 60.75 109 ASP B CA 1
ATOM 1663 C C . ASP B 1 109 ? -0.325 1.166 6.222 1.00 58.02 109 ASP B C 1
ATOM 1664 O O . ASP B 1 109 ? -0.293 1.282 5.007 1.00 57.58 109 ASP B O 1
ATOM 1669 N N . LEU B 1 110 ? 0.718 0.755 6.937 1.00 58.73 110 LEU B N 1
ATOM 1670 C CA . LEU B 1 110 ? 1.983 0.384 6.308 1.00 58.61 110 LEU B CA 1
ATOM 1671 C C . LEU B 1 110 ? 1.775 -0.774 5.346 1.00 57.22 110 LEU B C 1
ATOM 1672 O O . LEU B 1 110 ? 2.380 -0.820 4.271 1.00 50.66 110 LEU B O 1
ATOM 1677 N N . VAL B 1 111 ? 0.920 -1.716 5.730 1.00 55.72 111 VAL B N 1
ATOM 1678 C CA . VAL B 1 111 ? 0.638 -2.843 4.857 1.00 50.93 111 VAL B CA 1
ATOM 1679 C C . VAL B 1 111 ? 0.000 -2.291 3.582 1.00 50.43 111 VAL B C 1
ATOM 1680 O O . VAL B 1 111 ? 0.470 -2.570 2.477 1.00 51.73 111 VAL B O 1
ATOM 1684 N N . GLN B 1 112 ? -1.054 -1.489 3.749 1.00 45.28 112 GLN B N 1
ATOM 1685 C CA . GLN B 1 112 ? -1.764 -0.899 2.621 1.00 47.41 112 GLN B CA 1
ATOM 1686 C C . GLN B 1 112 ? -0.807 -0.208 1.664 1.00 52.86 112 GLN B C 1
ATOM 1687 O O . GLN B 1 112 ? -0.848 -0.465 0.458 1.00 51.98 112 GLN B O 1
ATOM 1693 N N . GLU B 1 113 ? 0.060 0.654 2.197 1.00 52.83 113 GLU B N 1
ATOM 1694 C CA . GLU B 1 113 ? 1.027 1.368 1.361 1.00 55.02 113 GLU B CA 1
ATOM 1695 C C . GLU B 1 113 ? 1.932 0.412 0.581 1.00 53.35 113 GLU B C 1
ATOM 1696 O O . GLU B 1 113 ? 2.213 0.643 -0.592 1.00 52.54 113 GLU B O 1
ATOM 1702 N N . ASP B 1 114 ? 2.391 -0.659 1.228 1.00 50.55 114 ASP B N 1
ATOM 1703 C CA . ASP B 1 114 ? 3.239 -1.633 0.538 1.00 51.03 114 ASP B CA 1
ATOM 1704 C C . ASP B 1 114 ? 2.496 -2.199 -0.665 1.00 50.87 114 ASP B C 1
ATOM 1705 O O . ASP B 1 114 ? 3.049 -2.306 -1.761 1.00 45.84 114 ASP B O 1
ATOM 1710 N N . LEU B 1 115 ? 1.238 -2.568 -0.440 1.00 49.12 115 LEU B N 1
ATOM 1711 C CA . LEU B 1 115 ? 0.400 -3.120 -1.490 1.00 49.74 115 LEU B CA 1
ATOM 1712 C C . LEU B 1 115 ? 0.176 -2.111 -2.609 1.00 48.90 115 LEU B C 1
ATOM 1713 O O . LEU B 1 115 ? 0.245 -2.474 -3.782 1.00 45.60 115 LEU B O 1
ATOM 1718 N N . ARG B 1 116 ? -0.084 -0.850 -2.244 1.00 45.76 116 ARG B N 1
ATOM 1719 C CA . ARG B 1 116 ? -0.315 0.209 -3.231 1.00 48.63 116 ARG B CA 1
ATOM 1720 C C . ARG B 1 116 ? 0.914 0.328 -4.118 1.00 47.90 116 ARG B C 1
ATOM 1721 O O . ARG B 1 116 ? 0.814 0.464 -5.342 1.00 47.75 116 ARG B O 1
ATOM 1729 N N . ARG B 1 117 ? 2.078 0.275 -3.481 1.00 47.42 117 ARG B N 1
ATOM 1730 C CA . ARG B 1 117 ? 3.340 0.354 -4.194 1.00 50.52 117 ARG B CA 1
ATOM 1731 C C . ARG B 1 117 ? 3.466 -0.824 -5.158 1.00 46.09 117 ARG B C 1
ATOM 1732 O O . ARG B 1 117 ? 3.861 -0.648 -6.305 1.00 49.21 117 ARG B O 1
ATOM 1740 N N . LEU B 1 118 ? 3.131 -2.023 -4.689 1.00 39.98 118 LEU B N 1
ATOM 1741 C CA . LEU B 1 118 ? 3.221 -3.206 -5.544 1.00 44.72 118 LEU B CA 1
ATOM 1742 C C . LEU B 1 118 ? 2.284 -3.066 -6.733 1.00 43.58 118 LEU B C 1
ATOM 1743 O O . LEU B 1 118 ? 2.684 -3.257 -7.880 1.00 42.59 118 LEU B O 1
ATOM 1748 N N . ASP B 1 119 ? 1.034 -2.730 -6.441 1.00 40.18 119 ASP B N 1
ATOM 1749 C CA . ASP B 1 119 ? 0.027 -2.556 -7.464 1.00 47.65 119 ASP B CA 1
ATOM 1750 C C . ASP B 1 119 ? 0.453 -1.538 -8.519 1.00 47.01 119 ASP B C 1
ATOM 1751 O O . ASP B 1 119 ? 0.292 -1.786 -9.710 1.00 45.28 119 ASP B O 1
ATOM 1756 N N . ALA B 1 120 ? 0.991 -0.398 -8.091 1.00 43.83 120 ALA B N 1
ATOM 1757 C CA . ALA B 1 120 ? 1.413 0.625 -9.046 1.00 44.44 120 ALA B CA 1
ATOM 1758 C C . ALA B 1 120 ? 2.570 0.090 -9.869 1.00 44.50 120 ALA B C 1
ATOM 1759 O O . ALA B 1 120 ? 2.638 0.301 -11.082 1.00 42.45 120 ALA B O 1
ATOM 1761 N N . PHE B 1 121 ? 3.484 -0.605 -9.199 1.00 45.21 121 PHE B N 1
ATOM 1762 C CA . PHE B 1 121 ? 4.632 -1.193 -9.871 1.00 43.38 121 PHE B CA 1
ATOM 1763 C C . PHE B 1 121 ? 4.144 -2.212 -10.907 1.00 44.86 121 PHE B C 1
ATOM 1764 O O . PHE B 1 121 ? 4.610 -2.229 -12.049 1.00 45.57 121 PHE B O 1
ATOM 1772 N N . ARG B 1 122 ? 3.199 -3.059 -10.503 1.00 44.74 122 ARG B N 1
ATOM 1773 C CA . ARG B 1 122 ? 2.664 -4.073 -11.402 1.00 46.39 122 ARG B CA 1
ATOM 1774 C C . ARG B 1 122 ? 1.993 -3.406 -12.611 1.00 48.90 122 ARG B C 1
ATOM 1775 O O . ARG B 1 122 ? 2.230 -3.798 -13.761 1.00 43.76 122 ARG B O 1
ATOM 1783 N N . ARG B 1 123 ? 1.174 -2.390 -12.351 1.00 45.70 123 ARG B N 1
ATOM 1784 C CA . ARG B 1 123 ? 0.489 -1.693 -13.429 1.00 53.13 123 ARG B CA 1
ATOM 1785 C C . ARG B 1 123 ? 1.448 -0.897 -14.323 1.00 54.22 123 ARG B C 1
ATOM 1786 O O . ARG B 1 123 ? 1.115 -0.600 -15.460 1.00 52.70 123 ARG B O 1
ATOM 1794 N N . GLY B 1 124 ? 2.634 -0.568 -13.817 1.00 52.85 124 GLY B N 1
ATOM 1795 C CA . GLY B 1 124 ? 3.595 0.163 -14.624 1.00 53.94 124 GLY B CA 1
ATOM 1796 C C . GLY B 1 124 ? 4.111 -0.728 -15.741 1.00 58.22 124 GLY B C 1
ATOM 1797 O O . GLY B 1 124 ? 4.563 -0.241 -16.785 1.00 57.36 124 GLY B O 1
ATOM 1798 N N . GLY B 1 125 ? 4.053 -2.039 -15.513 1.00 55.56 125 GLY B N 1
ATOM 1799 C CA . GLY B 1 125 ? 4.512 -3.008 -16.494 1.00 57.96 125 GLY B CA 1
ATOM 1800 C C . GLY B 1 125 ? 6.010 -3.230 -16.510 1.00 58.89 125 GLY B C 1
ATOM 1801 O O . GLY B 1 125 ? 6.753 -2.440 -15.931 1.00 55.81 125 GLY B O 1
ATOM 1802 N N . PRO B 1 126 ? 6.481 -4.308 -17.162 1.00 60.56 126 PRO B N 1
ATOM 1803 C CA . PRO B 1 126 ? 7.913 -4.620 -17.246 1.00 63.64 126 PRO B CA 1
ATOM 1804 C C . PRO B 1 126 ? 8.682 -3.413 -17.792 1.00 68.34 126 PRO B C 1
ATOM 1805 O O . PRO B 1 126 ? 8.095 -2.556 -18.456 1.00 69.76 126 PRO B O 1
ATOM 1809 N N . SER B 1 127 ? 9.986 -3.361 -17.519 1.00 74.59 127 SER B N 1
ATOM 1810 C CA . SER B 1 127 ? 10.858 -2.265 -17.965 1.00 77.80 127 SER B CA 1
ATOM 1811 C C . SER B 1 127 ? 10.310 -1.504 -19.172 1.00 82.23 127 SER B C 1
ATOM 1812 O O . SER B 1 127 ? 9.559 -0.526 -18.956 1.00 86.52 127 SER B O 1
#